Protein AF-A0A7C8ZR35-F1 (afdb_monomer)

InterPro domains:
  IPR011990 Tetratricopeptide-like helical domain superfamily [G3DSA:1.25.40.10] (89-179)
  IPR011990 Tetratricopeptide-like helical domain superfamily [SSF48452] (89-174)

Sequence (181 aa):
RSSDLGVGQLELGKSGVPTEELLDGMDEREVGLWNSLVEEANEMNEGYVKDTGLGYVGRLREHKLGFVSPVSVEIQKDEYAEYYSTNLLYQIGLSQDPNNPLLLSNYAQFLWLVSRDYDRAEECFKRAIQLDPGDAEVISQYANFLWLVREDLWGAEERFQQAMAAEPENSFHASRYASFL

Radius of gyration: 22.8 Å; Cα contacts (8 Å, |Δi|>4): 123; chains: 1; bounding box: 58×53×62 Å

Organism: Opuntia streptacantha (NCBI:txid393608)

Mean predicted aligned error: 16.82 Å

Secondary structure (DSSP, 8-state):
-------------TTSPPPHHHHTT--HHHHHHHHHHHHHHHHHHHGGGS----TTTGGGTGGGSSS-----------S-HHHHHHHHHHHHHHHH-TT-HHHHHHHHHHIIIII--HHHHHHHHHHHHHH-TT-HHHHHHHHHHHHHTS--HHHHHHHHHHHHHH-TT-HHHHHHHHHH-

Nearest PDB structures (foldseek):
  3hym-assembly10_L  TM=8.400E-01  e=1.246E-02  Homo sapiens
  3hym-assembly10_H  TM=7.991E-01  e=2.113E-02  Homo sapiens
  3zgq-assembly1_A  TM=5.769E-01  e=9.074E-03  Homo sapiens
  4j0u-assembly1_A  TM=5.939E-01  e=2.477E-02  Homo sapiens
  5ctq-assembly2_C  TM=5.076E-01  e=2.753E-02  Homo sapiens

Solvent-accessible surface area (backbone atoms only — not comparable to full-atom values): 11044 Å² total; per-residue (Å²): 135,83,89,84,85,82,82,79,83,86,84,80,62,101,74,81,58,78,54,76,79,66,61,77,78,59,52,76,64,56,54,49,54,51,55,55,54,54,52,52,55,54,58,58,64,72,66,74,83,77,84,83,95,55,86,83,72,56,74,82,62,74,83,69,76,87,82,71,78,97,70,91,69,79,80,71,91,76,88,56,69,66,58,55,53,51,53,50,50,50,53,52,49,39,71,76,45,75,81,41,36,69,61,30,37,54,43,15,49,45,25,38,77,73,67,63,38,53,69,63,14,50,53,26,34,54,49,16,40,71,71,40,80,62,48,30,66,58,36,38,54,46,15,51,45,29,42,76,74,66,65,33,56,67,63,14,51,54,28,29,54,48,14,27,68,56,39,72,88,44,64,65,43,54,50,53,43,61,71,73,109

Structure (mmCIF, N/CA/C/O backbone):
data_AF-A0A7C8ZR35-F1
#
_entry.id   AF-A0A7C8ZR35-F1
#
loop_
_atom_site.group_PDB
_atom_site.id
_atom_site.type_symbol
_atom_site.label_atom_id
_atom_site.label_alt_id
_atom_site.label_comp_id
_atom_site.label_asym_id
_atom_site.label_entity_id
_atom_site.label_seq_id
_atom_site.pdbx_PDB_ins_code
_atom_site.Cartn_x
_atom_site.Cartn_y
_atom_site.Cartn_z
_atom_site.occupancy
_atom_site.B_iso_or_equiv
_atom_site.auth_seq_id
_atom_site.auth_comp_id
_atom_site.auth_asym_id
_atom_site.auth_atom_id
_atom_site.pdbx_PDB_model_num
ATOM 1 N N . ARG A 1 1 ? 46.554 -27.514 -32.350 1.00 35.12 1 ARG A N 1
ATOM 2 C CA . ARG A 1 1 ? 46.935 -26.611 -31.242 1.00 35.12 1 ARG A CA 1
ATOM 3 C C . ARG A 1 1 ? 46.358 -25.249 -31.600 1.00 35.12 1 ARG A C 1
ATOM 5 O O . ARG A 1 1 ? 46.817 -24.718 -32.595 1.00 35.12 1 ARG A O 1
ATOM 12 N N . SER A 1 2 ? 45.317 -24.849 -30.860 1.00 36.75 2 SER A N 1
ATOM 13 C CA . SER A 1 2 ? 44.602 -23.554 -30.774 1.00 36.75 2 SER A CA 1
ATOM 14 C C . SER A 1 2 ? 44.152 -22.876 -32.079 1.00 36.75 2 SER A C 1
ATOM 16 O O . SER A 1 2 ? 44.982 -22.592 -32.926 1.00 36.75 2 SER A O 1
ATOM 18 N N . SER A 1 3 ? 42.860 -22.718 -32.400 1.00 40.47 3 SER A N 1
ATOM 19 C CA . SER A 1 3 ? 41.748 -22.022 -31.710 1.00 40.47 3 SER A CA 1
ATOM 20 C C . SER A 1 3 ? 41.998 -20.523 -31.530 1.00 40.47 3 SER A C 1
ATOM 22 O O . SER A 1 3 ? 42.712 -20.159 -30.606 1.00 40.47 3 SER A O 1
ATOM 24 N N . ASP A 1 4 ? 41.356 -19.700 -32.362 1.00 36.06 4 ASP A N 1
ATOM 25 C CA . ASP A 1 4 ? 40.900 -18.360 -31.980 1.00 36.06 4 ASP A CA 1
ATOM 26 C C . ASP A 1 4 ? 39.611 -18.029 -32.747 1.00 36.06 4 ASP A C 1
ATOM 28 O O . ASP A 1 4 ? 39.582 -17.940 -33.975 1.00 36.06 4 ASP A O 1
ATOM 32 N N . LEU A 1 5 ? 38.523 -17.941 -31.980 1.00 37.31 5 LEU A N 1
ATOM 33 C CA . LEU A 1 5 ? 37.195 -17.490 -32.376 1.00 37.31 5 LEU A CA 1
ATOM 34 C C . LEU A 1 5 ? 37.179 -15.964 -32.237 1.00 37.31 5 LEU A C 1
ATOM 36 O O . LEU A 1 5 ? 37.185 -15.444 -31.124 1.00 37.31 5 LEU A O 1
ATOM 40 N N . GLY A 1 6 ? 37.176 -15.253 -33.363 1.00 33.34 6 GLY A N 1
ATOM 41 C CA . GLY A 1 6 ? 36.948 -13.811 -33.390 1.00 33.34 6 GLY A CA 1
ATOM 42 C C . GLY A 1 6 ? 35.474 -13.516 -33.134 1.00 33.34 6 GLY A C 1
ATOM 43 O O . GLY A 1 6 ? 34.634 -13.762 -33.995 1.00 33.34 6 GLY A O 1
ATOM 44 N N . VAL A 1 7 ? 35.163 -13.020 -31.939 1.00 37.84 7 VAL A N 1
ATOM 45 C CA . VAL A 1 7 ? 33.838 -12.516 -31.567 1.00 37.84 7 VAL A CA 1
ATOM 46 C C . VAL A 1 7 ? 33.598 -11.215 -32.338 1.00 37.84 7 VAL A C 1
ATOM 48 O O . VAL A 1 7 ? 34.233 -10.200 -32.058 1.00 37.84 7 VAL A O 1
ATOM 51 N N . GLY A 1 8 ? 32.729 -11.264 -33.350 1.00 35.75 8 GLY A N 1
ATOM 52 C CA . GLY A 1 8 ? 32.279 -10.089 -34.096 1.00 35.75 8 GLY A CA 1
ATOM 53 C C . GLY A 1 8 ? 31.373 -9.216 -33.230 1.00 35.75 8 GLY A C 1
ATOM 54 O O . GLY A 1 8 ? 30.410 -9.707 -32.644 1.00 35.75 8 GLY A O 1
ATOM 55 N N . GLN A 1 9 ? 31.724 -7.938 -33.118 1.00 37.19 9 GLN A N 1
ATOM 56 C CA . GLN A 1 9 ? 30.981 -6.915 -32.385 1.00 37.19 9 GLN A CA 1
ATOM 57 C C . GLN A 1 9 ? 29.623 -6.645 -33.056 1.00 37.19 9 GLN A C 1
ATOM 59 O O . GLN A 1 9 ? 29.546 -6.466 -34.269 1.00 37.19 9 GLN A O 1
ATOM 64 N N . LEU A 1 10 ? 28.563 -6.634 -32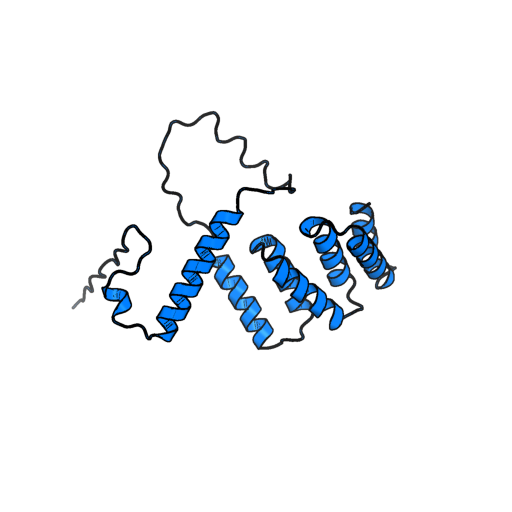.245 1.00 37.97 10 LEU A N 1
ATOM 65 C CA . LEU A 1 10 ? 27.196 -6.268 -32.619 1.00 37.97 10 LEU A CA 1
ATOM 66 C C . LEU A 1 10 ? 27.091 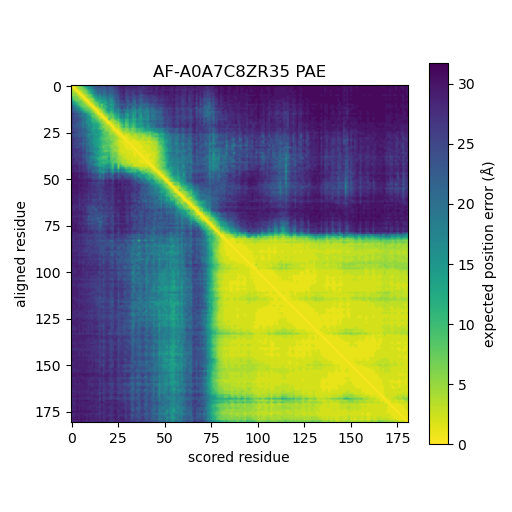-4.735 -32.668 1.00 37.97 10 LEU A C 1
ATOM 68 O O . LEU A 1 10 ? 27.119 -4.083 -31.627 1.00 37.97 10 LEU A O 1
ATOM 72 N N . GLU A 1 11 ? 26.983 -4.166 -33.865 1.00 33.72 11 GLU A N 1
ATOM 73 C CA . GLU A 1 11 ? 26.770 -2.730 -34.081 1.00 33.72 11 GLU A CA 1
ATOM 74 C C . GLU A 1 11 ? 25.260 -2.441 -34.181 1.00 33.72 11 GLU A C 1
ATOM 76 O O . GLU A 1 11 ? 24.593 -2.888 -35.113 1.00 33.72 11 GLU A O 1
ATOM 81 N N . LEU A 1 12 ? 24.706 -1.701 -33.214 1.00 36.62 12 LEU A N 1
ATOM 82 C CA . LEU A 1 12 ? 23.310 -1.240 -33.207 1.00 36.62 12 LEU A CA 1
ATOM 83 C C . LEU A 1 12 ? 23.209 0.179 -33.800 1.00 36.62 12 LEU A C 1
ATOM 85 O O . LEU A 1 12 ? 23.979 1.072 -33.448 1.00 36.62 12 LEU A O 1
ATOM 89 N N . GLY A 1 13 ? 22.240 0.400 -34.695 1.00 35.12 13 GLY A N 1
ATOM 90 C CA . GLY A 1 13 ? 22.024 1.669 -35.401 1.00 35.12 13 GLY A CA 1
ATOM 91 C C . GLY A 1 13 ? 21.443 2.807 -34.542 1.00 35.12 13 GLY A C 1
ATOM 92 O O . GLY A 1 13 ? 20.717 2.595 -33.573 1.00 35.12 13 GLY A O 1
ATOM 93 N N . LYS A 1 14 ? 21.738 4.050 -34.953 1.00 38.59 14 LYS A N 1
ATOM 94 C CA . LYS A 1 14 ? 21.557 5.327 -34.220 1.00 38.59 14 LYS A CA 1
ATOM 95 C C . LYS A 1 14 ? 20.112 5.793 -33.944 1.00 38.59 14 LYS A C 1
ATOM 97 O O . LYS A 1 14 ? 19.913 6.954 -33.601 1.00 38.59 14 LYS A O 1
ATOM 102 N N . SER A 1 15 ? 19.104 4.944 -34.092 1.00 35.38 15 SER A N 1
ATOM 103 C CA . SER A 1 15 ? 17.690 5.339 -33.962 1.00 35.38 15 SER A CA 1
ATOM 104 C C . SER A 1 15 ? 16.834 4.371 -33.148 1.00 35.38 15 SER A C 1
ATOM 106 O O . SER A 1 15 ? 15.637 4.600 -33.025 1.00 35.38 15 SER A O 1
ATOM 108 N N . GLY A 1 16 ? 17.408 3.298 -32.587 1.00 43.56 16 GLY A N 1
ATOM 109 C CA . GLY A 1 16 ? 16.633 2.294 -31.843 1.00 43.56 16 GLY A CA 1
ATOM 110 C C . GLY A 1 16 ? 15.647 1.494 -32.704 1.00 43.56 16 GLY A C 1
ATOM 111 O O . GLY A 1 16 ? 14.896 0.687 -32.171 1.00 43.56 16 GLY A O 1
ATOM 112 N N . VAL A 1 17 ? 15.668 1.687 -34.025 1.00 42.41 17 VAL A N 1
ATOM 113 C CA . VAL A 1 17 ? 14.957 0.844 -34.987 1.00 42.41 17 VAL A CA 1
ATOM 114 C C . VAL A 1 17 ? 15.793 -0.425 -35.198 1.00 42.41 17 VAL A C 1
ATOM 116 O O . VAL A 1 17 ? 16.999 -0.294 -35.443 1.00 42.41 17 VAL A O 1
ATOM 119 N N . PRO A 1 18 ? 15.207 -1.636 -35.101 1.00 43.22 18 PRO A N 1
ATOM 120 C CA . PRO A 1 18 ? 15.904 -2.862 -35.465 1.00 43.22 18 PRO A CA 1
ATOM 121 C C . PRO A 1 18 ? 16.408 -2.731 -36.903 1.00 43.22 18 PRO A C 1
ATOM 123 O O . PRO A 1 18 ? 15.666 -2.306 -37.789 1.00 43.22 18 PRO A O 1
ATOM 126 N N . THR A 1 19 ? 17.675 -3.055 -37.148 1.00 49.12 19 THR A N 1
ATOM 127 C CA . THR A 1 19 ? 18.158 -3.201 -38.523 1.00 49.12 19 THR A CA 1
ATOM 128 C C . THR A 1 19 ? 17.330 -4.282 -39.222 1.00 49.12 19 THR A C 1
ATOM 130 O O . THR A 1 19 ? 16.857 -5.210 -38.566 1.00 49.12 19 THR A O 1
ATOM 133 N N . GLU A 1 20 ? 17.145 -4.172 -40.543 1.00 49.56 20 GLU A N 1
ATOM 134 C CA . GLU A 1 20 ? 16.397 -5.145 -41.369 1.00 49.56 20 GLU A CA 1
ATOM 135 C C . GLU A 1 20 ? 16.780 -6.613 -41.073 1.00 49.56 20 GLU A C 1
ATOM 137 O O . GLU A 1 20 ? 15.939 -7.497 -41.172 1.00 49.56 20 GLU A O 1
ATOM 142 N N . GLU A 1 21 ? 18.011 -6.863 -40.614 1.00 45.81 21 GLU A N 1
ATOM 143 C CA . GLU A 1 21 ? 18.519 -8.173 -40.176 1.00 45.81 21 GLU A CA 1
ATOM 144 C C . GLU A 1 21 ? 17.850 -8.771 -38.924 1.00 45.81 21 GLU A C 1
ATOM 146 O O . GLU A 1 21 ? 17.809 -9.991 -38.796 1.00 45.81 21 GLU A O 1
ATOM 151 N N . LEU A 1 22 ? 17.334 -7.964 -37.989 1.00 49.41 22 LEU A N 1
ATOM 152 C CA . LEU A 1 22 ? 16.662 -8.461 -36.775 1.00 49.41 22 LEU A CA 1
ATOM 153 C C . LEU A 1 22 ? 15.182 -8.790 -37.014 1.00 49.41 22 LEU A C 1
ATOM 155 O O . LEU A 1 22 ? 14.608 -9.577 -36.268 1.00 49.41 22 LEU A O 1
ATOM 159 N N . LEU A 1 23 ? 14.580 -8.219 -38.060 1.00 51.53 23 LEU A N 1
ATOM 160 C CA . LEU A 1 23 ? 13.179 -8.443 -38.427 1.00 51.53 23 LEU A CA 1
ATOM 161 C C . LEU A 1 23 ? 12.972 -9.746 -39.218 1.00 51.53 23 LEU A C 1
ATOM 163 O O . LEU A 1 23 ? 11.861 -10.266 -39.238 1.00 51.53 23 LEU A O 1
ATOM 167 N N . ASP A 1 24 ? 14.027 -10.301 -39.821 1.00 52.91 24 ASP A N 1
ATOM 168 C CA . ASP A 1 24 ? 13.956 -11.470 -40.716 1.00 52.91 24 ASP A CA 1
ATOM 169 C C . ASP A 1 24 ? 13.705 -12.810 -39.981 1.00 52.91 24 ASP A C 1
ATOM 171 O O . ASP A 1 24 ? 13.486 -13.846 -40.606 1.00 52.91 24 ASP A O 1
ATOM 175 N N . GLY A 1 25 ? 13.720 -12.807 -38.641 1.00 56.34 25 GLY A N 1
ATOM 176 C CA . GLY A 1 25 ? 13.571 -14.010 -37.809 1.00 56.34 25 GLY A CA 1
ATOM 177 C C . GLY A 1 25 ? 12.404 -14.008 -36.818 1.00 56.34 25 GLY A C 1
ATOM 178 O O . GLY A 1 25 ? 12.253 -14.991 -36.094 1.00 56.34 25 GLY A O 1
ATOM 179 N N . MET A 1 26 ? 11.612 -12.936 -36.752 1.00 58.84 26 MET A N 1
ATOM 180 C CA . MET A 1 26 ? 10.592 -12.744 -35.713 1.00 58.84 26 MET A CA 1
ATOM 181 C C . MET A 1 26 ? 9.194 -13.050 -36.239 1.00 58.84 26 MET A C 1
ATOM 183 O O . MET A 1 26 ? 8.849 -12.685 -37.364 1.00 58.84 26 MET A O 1
ATOM 187 N N . ASP A 1 27 ? 8.375 -13.715 -35.425 1.00 70.00 27 ASP A N 1
ATOM 188 C CA . ASP A 1 27 ? 6.991 -13.988 -35.808 1.00 70.00 27 ASP A CA 1
ATOM 189 C C . ASP A 1 27 ? 6.098 -12.734 -35.670 1.00 70.00 27 ASP A C 1
ATOM 191 O O . ASP A 1 27 ? 6.419 -11.773 -34.967 1.00 70.00 27 ASP A O 1
ATOM 195 N N . GLU A 1 28 ? 4.953 -12.714 -36.360 1.00 62.62 28 GLU A N 1
ATOM 196 C CA . GLU A 1 28 ? 4.045 -11.553 -36.366 1.00 62.62 28 GLU A CA 1
ATOM 197 C C . GLU A 1 28 ? 3.536 -11.174 -34.961 1.00 62.62 28 GLU A C 1
ATOM 199 O O . GLU A 1 28 ? 3.179 -10.018 -34.721 1.00 62.62 28 GLU A O 1
ATOM 204 N N . ARG A 1 29 ? 3.509 -12.126 -34.016 1.00 58.06 29 ARG A N 1
ATOM 205 C CA . ARG A 1 29 ? 3.096 -11.866 -32.631 1.00 58.06 29 ARG A CA 1
ATOM 206 C C . ARG A 1 29 ? 4.203 -11.196 -31.839 1.00 58.06 29 ARG A C 1
ATOM 208 O O . ARG A 1 29 ? 3.919 -10.258 -31.099 1.00 58.06 29 ARG A O 1
ATOM 215 N N . GLU A 1 30 ? 5.438 -11.638 -32.014 1.00 50.72 30 GLU A N 1
ATOM 216 C CA . GLU A 1 30 ? 6.616 -11.011 -31.434 1.00 50.72 30 GLU A CA 1
ATOM 217 C C . GLU A 1 30 ? 6.735 -9.573 -31.930 1.00 50.72 30 GLU A C 1
ATOM 219 O O . GLU A 1 30 ? 6.811 -8.660 -31.113 1.00 50.72 30 GLU A O 1
ATOM 224 N N . VAL A 1 31 ? 6.630 -9.338 -33.240 1.00 59.12 31 VAL A N 1
ATOM 225 C CA . VAL A 1 31 ? 6.652 -7.979 -33.812 1.00 59.12 31 VAL A CA 1
ATOM 226 C C . VAL A 1 31 ? 5.525 -7.104 -33.246 1.00 59.12 31 VAL A C 1
ATOM 228 O O . VAL A 1 31 ? 5.746 -5.931 -32.942 1.00 59.12 31 VAL A O 1
ATOM 231 N N . GLY A 1 32 ? 4.331 -7.668 -33.037 1.00 60.25 32 GLY A N 1
ATOM 232 C CA . GLY A 1 32 ? 3.218 -6.969 -32.388 1.00 60.25 32 GLY A CA 1
ATOM 233 C C . GLY A 1 32 ? 3.516 -6.559 -30.941 1.00 60.25 32 GLY A C 1
ATOM 234 O O . GLY A 1 32 ? 3.248 -5.421 -30.557 1.00 60.25 32 GLY A O 1
ATOM 235 N N . LEU A 1 33 ? 4.121 -7.454 -30.156 1.00 57.28 33 LEU A N 1
ATOM 236 C CA . LEU A 1 33 ?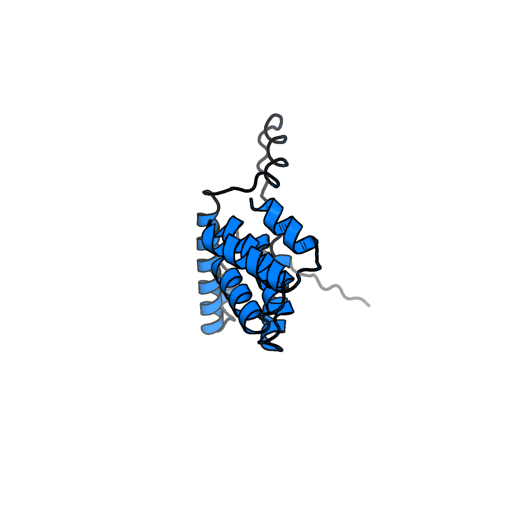 4.542 -7.170 -28.779 1.00 57.28 33 LEU A CA 1
ATOM 237 C C . LEU A 1 33 ? 5.621 -6.083 -28.734 1.00 57.28 33 LEU A C 1
ATOM 239 O O . LEU A 1 33 ? 5.563 -5.196 -27.886 1.00 57.28 33 LEU A O 1
ATOM 243 N N . TRP A 1 34 ? 6.567 -6.110 -29.674 1.00 58.78 34 TRP A N 1
ATOM 244 C CA . TRP A 1 34 ? 7.611 -5.092 -29.780 1.00 58.78 34 TRP A CA 1
ATOM 245 C C . TRP A 1 34 ? 7.063 -3.712 -30.120 1.00 58.78 34 TRP A C 1
ATOM 247 O O . TRP A 1 34 ? 7.439 -2.741 -29.469 1.00 58.78 34 TRP A O 1
ATOM 257 N N . ASN A 1 35 ? 6.153 -3.614 -31.090 1.00 62.09 35 ASN A N 1
ATOM 258 C CA . ASN A 1 35 ? 5.541 -2.333 -31.443 1.00 62.09 35 ASN A CA 1
ATOM 259 C C . ASN A 1 35 ? 4.738 -1.751 -30.270 1.00 62.09 35 ASN A C 1
ATOM 261 O O . ASN A 1 35 ? 4.867 -0.565 -29.982 1.00 62.09 35 ASN A O 1
ATOM 265 N N . SER A 1 36 ? 4.006 -2.597 -29.538 1.00 57.91 36 SER A N 1
ATOM 266 C CA . SER A 1 36 ? 3.286 -2.189 -28.324 1.00 57.91 36 SER A CA 1
ATOM 267 C C . SER A 1 36 ? 4.231 -1.661 -27.235 1.00 57.91 36 SER A C 1
ATOM 269 O O . SER A 1 36 ? 3.953 -0.631 -26.631 1.00 57.91 36 SER A O 1
ATOM 271 N N . LEU A 1 37 ? 5.363 -2.335 -27.006 1.00 52.53 37 LEU A N 1
ATOM 272 C CA . LEU A 1 37 ? 6.377 -1.926 -26.024 1.00 52.53 37 LEU A CA 1
ATOM 273 C C . LEU A 1 37 ? 7.058 -0.597 -26.388 1.00 52.53 37 LEU A C 1
ATOM 275 O O . LEU A 1 37 ? 7.405 0.189 -25.508 1.00 52.53 37 LEU A O 1
ATOM 279 N N . VAL A 1 38 ? 7.276 -0.347 -27.682 1.00 57.72 38 VAL A N 1
ATOM 280 C CA . VAL A 1 38 ? 7.894 0.894 -28.174 1.00 57.72 38 VAL A CA 1
ATOM 281 C C . VAL A 1 38 ? 6.937 2.080 -28.054 1.00 57.72 38 VAL A C 1
ATOM 283 O O . VAL A 1 38 ? 7.375 3.173 -27.694 1.00 57.72 38 VAL A O 1
ATOM 286 N N . GLU A 1 39 ? 5.648 1.884 -28.330 1.00 59.09 39 GLU A N 1
ATOM 287 C CA . GLU A 1 39 ? 4.633 2.925 -28.134 1.00 59.09 39 GLU A CA 1
ATOM 288 C C . GLU A 1 39 ? 4.506 3.311 -26.654 1.00 59.09 39 GLU A C 1
ATOM 290 O O . GLU A 1 39 ? 4.618 4.492 -26.326 1.00 59.09 39 GLU A O 1
ATOM 295 N N . GLU A 1 40 ? 4.414 2.328 -25.756 1.00 47.59 40 GLU A N 1
ATOM 296 C CA . GLU A 1 40 ? 4.314 2.554 -24.306 1.00 47.59 40 GLU A CA 1
ATOM 297 C C . GLU A 1 40 ? 5.537 3.311 -23.746 1.00 47.59 40 GLU A C 1
ATOM 299 O O . GLU A 1 40 ? 5.415 4.232 -22.934 1.00 47.59 40 GLU A O 1
ATOM 304 N N . ALA A 1 41 ? 6.742 2.986 -24.228 1.00 48.16 41 ALA A N 1
ATOM 305 C CA . ALA A 1 41 ? 7.970 3.678 -23.834 1.00 48.16 41 ALA A CA 1
ATOM 306 C C . ALA A 1 41 ? 8.010 5.154 -24.278 1.00 48.16 41 ALA A C 1
ATOM 308 O O . ALA A 1 41 ? 8.597 5.991 -23.585 1.00 48.16 41 ALA A O 1
ATOM 309 N N . ASN A 1 42 ? 7.393 5.484 -25.416 1.00 46.97 42 ASN A N 1
ATOM 310 C CA . ASN A 1 42 ? 7.310 6.860 -25.904 1.00 46.97 42 ASN A CA 1
ATOM 311 C C . ASN A 1 42 ? 6.284 7.683 -25.115 1.00 46.97 42 ASN A C 1
ATOM 313 O O . ASN A 1 42 ? 6.564 8.838 -24.790 1.00 46.97 42 ASN A O 1
ATOM 317 N N . GLU A 1 43 ? 5.154 7.083 -24.739 1.00 54.12 43 GLU A N 1
ATOM 318 C CA . GLU A 1 43 ? 4.142 7.727 -23.892 1.00 54.12 43 GLU A CA 1
ATOM 319 C C . GLU A 1 43 ? 4.691 8.062 -22.499 1.00 54.12 43 GLU A C 1
ATOM 321 O O . GLU A 1 43 ? 4.486 9.169 -21.991 1.00 54.12 43 GLU A O 1
ATOM 326 N N . MET A 1 44 ? 5.481 7.158 -21.906 1.00 48.22 44 MET A N 1
ATOM 327 C CA . MET A 1 44 ? 6.126 7.411 -20.614 1.00 48.22 44 MET A CA 1
ATOM 328 C C . MET A 1 44 ? 7.070 8.621 -20.649 1.00 48.22 44 MET A C 1
ATOM 330 O O . MET A 1 44 ? 7.152 9.355 -19.667 1.00 48.22 44 MET A O 1
ATOM 334 N N . ASN A 1 45 ? 7.757 8.882 -21.765 1.00 43.34 45 ASN A N 1
ATOM 335 C CA . ASN A 1 45 ? 8.742 9.963 -21.869 1.00 43.34 45 ASN A CA 1
ATOM 336 C C . ASN A 1 45 ? 8.104 11.369 -21.932 1.00 43.34 45 ASN A C 1
ATOM 338 O O . ASN A 1 45 ? 8.702 12.343 -21.470 1.00 43.34 45 ASN A O 1
ATOM 342 N N . GLU A 1 46 ? 6.878 11.497 -22.448 1.00 36.03 46 GLU A N 1
ATOM 343 C CA . GLU A 1 46 ? 6.170 12.787 -22.518 1.00 36.03 46 GLU A CA 1
ATOM 344 C C . GLU A 1 46 ? 5.549 13.219 -21.173 1.00 36.03 46 GLU A C 1
ATOM 346 O O . GLU A 1 46 ? 5.366 14.416 -20.931 1.00 36.03 46 GLU A O 1
ATOM 351 N N . GLY A 1 47 ? 5.303 12.283 -20.248 1.00 41.09 47 GLY A N 1
ATOM 352 C CA . GLY A 1 47 ? 4.713 12.562 -18.929 1.00 41.09 47 GLY A CA 1
ATOM 353 C C . GLY A 1 47 ? 5.665 13.176 -17.886 1.00 41.09 47 GLY A C 1
ATOM 354 O O . GLY A 1 47 ? 5.215 13.69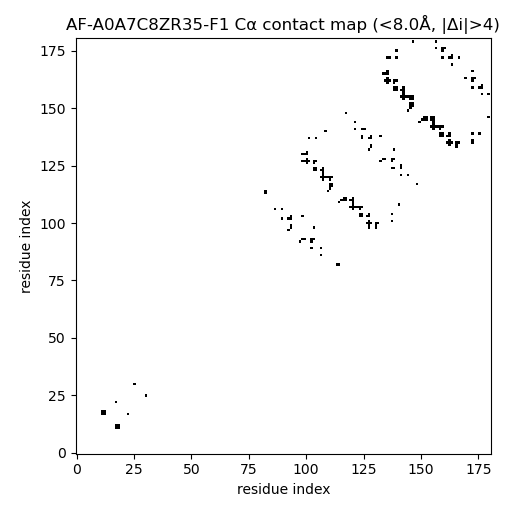2 -16.862 1.00 41.09 47 GLY A O 1
ATOM 355 N N . TYR A 1 48 ? 6.982 13.170 -18.125 1.00 41.78 48 TYR A N 1
ATOM 356 C CA . TYR A 1 48 ? 8.003 13.407 -17.088 1.00 41.78 48 TYR A CA 1
ATOM 357 C C . TYR A 1 48 ? 8.254 14.867 -16.667 1.00 41.78 48 TYR A C 1
ATOM 359 O O . TYR A 1 48 ? 9.082 15.107 -15.786 1.00 41.78 48 TYR A O 1
ATOM 367 N N . VAL A 1 49 ? 7.585 15.863 -17.258 1.00 41.06 49 VAL A N 1
ATOM 368 C CA . VAL A 1 49 ? 7.979 17.278 -17.066 1.00 41.06 49 VAL A CA 1
ATOM 369 C C . VAL A 1 49 ? 7.101 18.061 -16.080 1.00 41.06 49 VAL A C 1
ATOM 371 O O . VAL A 1 49 ? 7.488 19.168 -15.712 1.00 41.06 49 VAL A O 1
ATOM 374 N N . LYS A 1 50 ? 5.952 17.552 -15.607 1.00 37.38 50 LYS A N 1
ATOM 375 C CA . LYS A 1 50 ? 4.952 18.461 -15.008 1.00 37.38 50 LYS A CA 1
ATOM 376 C C . LYS A 1 50 ? 4.658 18.440 -13.515 1.00 37.38 50 LYS A C 1
ATOM 378 O O . LYS A 1 50 ? 4.096 19.440 -13.089 1.00 37.38 50 LYS A O 1
ATOM 383 N N . ASP A 1 51 ? 5.062 17.466 -12.706 1.00 37.69 51 ASP A N 1
ATOM 384 C CA . ASP A 1 51 ? 4.723 17.580 -11.280 1.00 37.69 51 ASP A CA 1
ATOM 385 C C . ASP A 1 51 ? 5.698 16.863 -10.351 1.00 37.69 51 ASP A C 1
ATOM 387 O O . ASP A 1 51 ? 5.803 15.639 -10.327 1.00 37.69 51 ASP A O 1
ATOM 391 N N . THR A 1 52 ? 6.448 17.641 -9.572 1.00 39.53 52 THR A N 1
ATOM 392 C CA . THR A 1 52 ? 7.310 17.128 -8.505 1.00 39.53 52 THR A CA 1
ATOM 393 C C . THR A 1 52 ? 6.939 17.796 -7.190 1.00 39.53 52 THR A C 1
ATOM 395 O O . THR A 1 52 ? 7.539 18.798 -6.806 1.00 39.53 52 THR A O 1
ATOM 398 N N . GLY A 1 53 ? 5.991 17.191 -6.476 1.00 40.75 53 GLY A N 1
ATOM 399 C CA . GLY A 1 53 ? 5.664 17.469 -5.075 1.00 40.75 53 GLY A CA 1
ATOM 400 C C . GLY A 1 53 ? 6.507 16.673 -4.067 1.00 40.75 53 GLY A C 1
ATOM 401 O O . GLY A 1 53 ? 5.997 16.270 -3.032 1.00 40.75 53 GLY A O 1
ATOM 402 N N . LEU A 1 54 ? 7.791 16.397 -4.339 1.00 45.00 54 LEU A N 1
ATOM 403 C CA . LEU A 1 54 ? 8.665 15.641 -3.420 1.00 45.00 54 LEU A CA 1
ATOM 404 C C . LEU A 1 54 ? 10.028 16.329 -3.236 1.00 45.00 54 LEU A C 1
ATOM 406 O O . LEU A 1 54 ? 11.036 15.989 -3.857 1.00 45.00 54 LEU A O 1
ATOM 410 N N . GLY A 1 55 ? 10.064 17.292 -2.310 1.00 45.84 55 GLY A N 1
ATOM 411 C CA . GLY A 1 55 ? 11.236 18.100 -1.932 1.00 45.84 55 GLY A CA 1
ATOM 412 C C . GLY A 1 55 ? 12.397 17.361 -1.241 1.00 45.84 55 GLY A C 1
ATOM 413 O O . GLY A 1 55 ? 13.340 18.008 -0.780 1.00 45.84 55 GLY A O 1
ATOM 414 N N . TYR A 1 56 ? 12.381 16.026 -1.176 1.00 40.16 56 TYR A N 1
ATOM 415 C CA . TYR A 1 56 ? 13.477 15.239 -0.594 1.00 40.16 56 TYR A CA 1
ATOM 416 C C . TYR A 1 56 ? 14.441 14.640 -1.628 1.00 40.16 56 TYR A C 1
ATOM 418 O O . TYR A 1 56 ? 15.589 14.376 -1.281 1.00 40.16 56 TYR A O 1
ATOM 426 N N . VAL A 1 57 ? 14.055 14.539 -2.907 1.00 42.03 57 VAL A N 1
ATOM 427 C CA . VAL A 1 57 ? 14.935 14.010 -3.975 1.00 42.03 57 VAL A CA 1
ATOM 428 C C . VAL A 1 57 ? 15.527 15.127 -4.859 1.00 42.03 57 VAL A C 1
ATOM 430 O O . VAL A 1 57 ? 16.563 14.944 -5.494 1.00 42.03 57 VAL A O 1
ATOM 433 N N . GLY A 1 58 ? 14.953 16.338 -4.843 1.00 34.62 58 GLY A N 1
ATOM 434 C CA . GLY A 1 58 ? 15.403 17.463 -5.685 1.00 34.62 58 GLY A CA 1
ATOM 435 C C . GLY A 1 58 ? 16.732 18.120 -5.278 1.00 34.62 58 GLY A C 1
ATOM 436 O O . GLY A 1 58 ? 17.413 18.720 -6.109 1.00 34.62 58 GLY A O 1
ATOM 437 N N . ARG A 1 59 ? 17.162 17.979 -4.018 1.00 37.69 59 ARG A N 1
ATOM 438 C CA . ARG A 1 59 ? 18.291 18.764 -3.481 1.00 37.69 59 ARG A CA 1
ATOM 439 C C . ARG A 1 59 ? 19.674 18.336 -3.980 1.00 37.69 59 ARG A C 1
ATOM 441 O O . ARG A 1 59 ? 20.632 19.089 -3.831 1.00 37.69 59 ARG A O 1
ATOM 448 N N . LEU A 1 60 ? 19.794 17.157 -4.590 1.00 39.28 60 LEU A N 1
ATOM 449 C CA . LEU A 1 60 ? 21.060 16.688 -5.164 1.00 39.28 60 LEU A CA 1
ATOM 450 C C . LEU A 1 60 ? 21.347 17.275 -6.556 1.00 39.28 60 LEU A C 1
ATOM 452 O O . LEU A 1 60 ? 22.479 17.172 -7.030 1.00 39.28 60 LEU A O 1
ATOM 456 N N . ARG A 1 61 ? 20.365 17.913 -7.215 1.00 41.84 61 ARG A N 1
ATOM 457 C CA . ARG A 1 61 ? 20.517 18.370 -8.608 1.00 41.84 61 ARG A CA 1
ATOM 458 C C . ARG A 1 61 ? 20.943 19.835 -8.756 1.00 41.84 61 ARG A C 1
ATOM 460 O O . ARG A 1 61 ? 21.571 20.178 -9.753 1.00 41.84 61 ARG A O 1
ATOM 467 N N . GLU A 1 62 ? 20.667 20.692 -7.776 1.00 38.84 62 GLU A N 1
ATOM 468 C CA . GLU A 1 62 ? 20.823 22.149 -7.941 1.00 38.84 62 GLU A CA 1
ATOM 469 C C . GLU A 1 62 ? 22.274 22.653 -7.865 1.00 38.84 62 GLU A C 1
ATOM 471 O O . GLU A 1 62 ? 22.601 23.682 -8.449 1.00 38.84 62 GLU A O 1
ATOM 476 N N . HIS A 1 63 ? 23.195 21.915 -7.240 1.00 36.06 63 HIS A N 1
ATOM 477 C CA . HIS A 1 63 ? 24.573 22.396 -7.059 1.00 36.06 63 HIS A CA 1
ATOM 478 C C . HIS A 1 63 ? 25.538 22.117 -8.228 1.00 36.06 63 HIS A C 1
ATOM 480 O O . HIS A 1 63 ? 26.712 22.475 -8.134 1.00 36.06 63 HIS A O 1
ATOM 486 N N . LYS A 1 64 ? 25.090 21.506 -9.338 1.00 41.97 64 LYS A N 1
ATOM 487 C CA . LYS A 1 64 ? 26.003 21.041 -10.406 1.00 41.97 64 LYS A CA 1
ATOM 488 C C . LYS A 1 64 ? 26.078 21.918 -11.664 1.00 41.97 64 LYS A C 1
ATOM 490 O O . LYS A 1 64 ? 26.967 21.700 -12.480 1.00 41.97 64 LYS A O 1
ATOM 495 N N . LEU A 1 65 ? 25.202 22.912 -11.836 1.00 42.50 65 LEU A N 1
ATOM 496 C CA . LEU A 1 65 ? 25.078 23.648 -13.111 1.00 42.50 65 LEU A CA 1
ATOM 497 C C . LEU A 1 65 ? 25.718 25.048 -13.136 1.00 42.50 65 LEU A C 1
ATOM 499 O O . LEU A 1 65 ? 25.676 25.716 -14.162 1.00 42.50 65 LEU A O 1
ATOM 503 N N . GLY A 1 66 ? 26.365 25.485 -12.053 1.00 41.75 66 GLY A N 1
ATOM 504 C CA . GLY A 1 66 ? 26.992 26.813 -11.986 1.00 41.75 66 GLY A CA 1
ATOM 505 C C . GLY A 1 66 ? 28.439 26.912 -12.484 1.00 41.75 66 GLY A C 1
ATOM 506 O O . GLY A 1 66 ? 28.976 28.015 -12.492 1.00 41.75 66 GLY A O 1
ATOM 507 N N . PHE A 1 67 ? 29.101 25.805 -12.850 1.00 39.84 67 PHE A N 1
ATOM 508 C CA . PHE A 1 67 ? 30.568 25.819 -13.008 1.00 39.84 67 PHE A CA 1
ATOM 509 C C . PHE A 1 67 ? 31.163 25.078 -14.208 1.00 39.84 67 PHE A C 1
ATOM 511 O O . PHE A 1 67 ? 32.386 25.095 -14.344 1.00 39.84 67 PHE A O 1
ATOM 518 N N . VAL A 1 68 ? 30.380 24.441 -15.088 1.00 41.88 68 VAL A N 1
ATOM 519 C CA . VAL A 1 68 ? 30.979 23.550 -16.100 1.00 41.88 68 VAL A CA 1
ATOM 520 C C . VAL A 1 68 ? 30.624 23.935 -17.538 1.00 41.88 68 VAL A C 1
ATOM 522 O O . VAL A 1 68 ? 29.460 24.042 -17.910 1.00 41.88 68 VAL A O 1
ATOM 525 N N . SER A 1 69 ? 31.695 24.146 -18.312 1.00 33.78 69 SER A N 1
ATOM 526 C CA . SER A 1 69 ? 31.787 24.333 -19.769 1.00 33.78 69 SER A CA 1
ATOM 527 C C . SER A 1 69 ? 30.959 23.297 -20.551 1.00 33.78 69 SER A C 1
ATOM 529 O O . SER A 1 69 ? 30.861 22.160 -20.080 1.00 33.78 69 SER A O 1
ATOM 531 N N . PRO A 1 70 ? 30.390 23.625 -21.733 1.00 38.22 70 PRO A N 1
ATOM 532 C CA . PRO A 1 70 ? 29.508 22.711 -22.446 1.00 38.22 70 PRO A CA 1
ATOM 533 C C . PRO A 1 70 ? 30.311 21.539 -23.017 1.00 38.22 70 PRO A C 1
ATOM 535 O O . PRO A 1 70 ? 30.911 21.621 -24.086 1.00 38.22 70 PRO A O 1
ATOM 538 N N . VAL A 1 71 ? 30.306 20.432 -22.282 1.00 38.19 71 VAL A N 1
ATOM 539 C CA . VAL A 1 71 ? 30.643 19.105 -22.788 1.00 38.19 71 VAL A CA 1
ATOM 540 C C . VAL A 1 71 ? 29.312 18.420 -23.076 1.00 38.19 71 VAL A C 1
ATOM 542 O O . VAL A 1 71 ? 28.500 18.236 -22.171 1.00 38.19 71 VAL A O 1
ATOM 545 N N . SER A 1 72 ? 29.058 18.080 -24.339 1.00 41.97 72 SER A N 1
ATOM 546 C CA . SER A 1 72 ? 27.936 17.224 -24.720 1.00 41.97 72 SER A CA 1
ATOM 547 C C . SER A 1 72 ? 28.187 15.828 -24.160 1.00 41.97 72 SER A C 1
ATOM 549 O O . SER A 1 72 ? 29.032 15.092 -24.666 1.00 41.97 72 SER A O 1
ATOM 551 N N . VAL A 1 73 ? 27.489 15.498 -23.080 1.00 44.91 73 VAL A N 1
ATOM 552 C CA . VAL A 1 73 ? 27.473 14.157 -22.502 1.00 44.91 73 VAL A CA 1
ATOM 553 C C . VAL A 1 73 ? 26.383 13.377 -23.228 1.00 44.91 73 VAL A C 1
ATOM 555 O O . VAL A 1 73 ? 25.209 13.736 -23.142 1.00 44.91 73 VAL A O 1
ATOM 558 N N . GLU A 1 74 ? 26.764 12.330 -23.959 1.00 39.38 74 GLU A N 1
ATOM 559 C CA . GLU A 1 74 ? 25.834 11.248 -24.279 1.00 39.38 74 GLU A CA 1
ATOM 560 C C . GLU A 1 74 ? 25.345 10.699 -22.941 1.00 39.38 74 GLU A C 1
ATOM 562 O O . GLU A 1 74 ? 26.133 10.179 -22.149 1.00 39.38 74 GLU A O 1
ATOM 567 N N . ILE A 1 75 ? 24.067 10.918 -22.637 1.00 46.31 75 ILE A N 1
ATOM 568 C CA . ILE A 1 75 ? 23.452 10.413 -21.415 1.00 46.31 75 ILE A CA 1
ATOM 569 C C . ILE A 1 75 ? 23.481 8.887 -21.537 1.00 46.31 75 ILE A C 1
ATOM 571 O O . ILE A 1 75 ? 22.711 8.307 -22.302 1.00 46.31 75 ILE A O 1
ATOM 575 N N . GLN A 1 76 ? 24.423 8.250 -20.843 1.00 35.59 76 GLN A N 1
ATOM 576 C CA . GLN A 1 76 ? 24.475 6.800 -20.705 1.00 35.59 76 GLN A CA 1
ATOM 577 C C . GLN A 1 76 ? 23.125 6.319 -20.148 1.00 35.59 76 GLN A C 1
ATOM 579 O O . GLN A 1 76 ? 22.556 6.954 -19.257 1.00 35.59 76 GLN A O 1
ATOM 584 N N . LYS A 1 77 ? 22.583 5.236 -20.726 1.00 45.47 77 LYS A N 1
ATOM 585 C CA . LYS A 1 77 ? 21.369 4.531 -20.268 1.00 45.47 77 LYS A CA 1
ATOM 586 C C . LYS A 1 77 ? 21.648 3.822 -18.936 1.00 45.47 77 LYS A C 1
ATOM 588 O O . LYS A 1 77 ? 21.585 2.598 -18.849 1.00 45.47 77 LYS A O 1
ATOM 593 N N . ASP A 1 78 ? 21.988 4.583 -17.915 1.00 47.62 78 ASP A N 1
ATOM 594 C CA . ASP A 1 78 ? 22.240 4.050 -16.589 1.00 47.62 78 ASP A CA 1
ATOM 595 C C . ASP A 1 78 ? 20.895 3.987 -15.833 1.00 47.62 78 ASP A C 1
ATOM 597 O O . ASP A 1 78 ? 20.170 4.977 -15.780 1.00 47.62 78 ASP A O 1
ATOM 601 N N . GLU A 1 79 ? 20.564 2.798 -15.300 1.00 51.66 79 GLU A N 1
ATOM 602 C CA . GLU A 1 79 ? 19.444 2.479 -14.378 1.00 51.66 79 GLU A CA 1
ATOM 603 C C . GLU A 1 79 ? 18.020 2.224 -14.940 1.00 51.66 79 GLU A C 1
ATOM 605 O O . GLU A 1 79 ? 17.046 2.782 -14.447 1.00 51.66 79 GLU A O 1
ATOM 610 N N . TYR A 1 80 ? 17.836 1.302 -15.900 1.00 56.91 80 TYR A N 1
ATOM 611 C CA . TYR A 1 80 ? 16.481 0.779 -16.222 1.00 56.91 80 TYR A CA 1
ATOM 612 C C . TYR A 1 80 ? 16.337 -0.754 -16.239 1.00 56.91 80 TYR A C 1
ATOM 614 O O . TYR A 1 80 ? 15.237 -1.260 -16.032 1.00 56.91 80 TYR A O 1
ATOM 622 N N . ALA A 1 81 ? 17.411 -1.530 -16.429 1.00 62.28 81 ALA A N 1
ATOM 623 C CA . ALA A 1 81 ? 17.314 -2.996 -16.528 1.00 62.28 81 ALA A CA 1
ATOM 624 C C . ALA A 1 81 ? 16.837 -3.668 -15.224 1.00 62.28 81 ALA A C 1
ATOM 626 O O . ALA A 1 81 ? 16.081 -4.641 -15.249 1.00 62.28 81 ALA A O 1
ATOM 627 N N . GLU A 1 82 ? 17.253 -3.128 -14.080 1.00 66.75 82 GLU A N 1
ATOM 628 C CA . GLU A 1 82 ? 16.918 -3.657 -12.755 1.00 66.75 82 GLU A CA 1
ATOM 629 C C . GLU A 1 82 ? 15.441 -3.433 -12.406 1.00 66.75 82 GLU A C 1
ATOM 631 O O . GLU A 1 82 ? 14.816 -4.315 -11.815 1.00 66.75 82 GLU A O 1
ATOM 636 N N . TYR A 1 83 ? 14.851 -2.316 -12.854 1.00 78.62 83 TYR A N 1
ATOM 637 C CA . TYR A 1 83 ? 13.414 -2.049 -12.748 1.00 78.62 83 TYR A CA 1
ATOM 638 C C . TYR A 1 83 ? 12.599 -3.104 -13.510 1.00 78.62 83 TYR A C 1
ATOM 640 O O . TYR A 1 83 ? 11.731 -3.749 -12.921 1.00 78.62 83 TYR A O 1
ATOM 648 N N . TYR A 1 84 ? 12.918 -3.341 -14.787 1.00 80.69 84 TYR A N 1
ATOM 649 C CA . TYR A 1 84 ? 12.210 -4.337 -15.599 1.00 80.69 84 TYR A CA 1
ATOM 650 C C . TYR A 1 84 ? 12.334 -5.746 -15.014 1.00 80.69 84 TYR A C 1
ATOM 652 O O . TYR A 1 84 ? 11.337 -6.459 -14.911 1.00 80.69 84 TYR A O 1
ATOM 660 N N . SER A 1 85 ? 13.537 -6.124 -14.574 1.00 85.12 85 SER A N 1
ATOM 661 C CA . SER A 1 85 ? 13.777 -7.407 -13.907 1.00 85.12 85 SER A CA 1
ATOM 662 C C . SER A 1 85 ? 12.941 -7.551 -12.630 1.00 85.12 85 SER A C 1
ATOM 664 O O . SER A 1 85 ? 12.284 -8.570 -12.418 1.00 85.12 85 SER A O 1
ATOM 666 N N . THR A 1 86 ? 12.894 -6.502 -11.806 1.00 88.81 86 THR A N 1
ATOM 667 C CA . THR A 1 86 ? 12.130 -6.498 -10.551 1.00 88.81 86 THR A CA 1
ATOM 668 C C . THR A 1 86 ? 10.625 -6.563 -10.806 1.00 88.81 86 THR A C 1
ATOM 670 O O . THR A 1 86 ? 9.928 -7.355 -10.174 1.00 88.81 86 THR A O 1
ATOM 673 N N . ASN A 1 87 ? 10.118 -5.788 -11.769 1.00 89.25 87 ASN A N 1
ATOM 674 C CA . ASN A 1 87 ? 8.715 -5.821 -12.174 1.00 89.25 87 ASN A CA 1
ATOM 675 C C . ASN A 1 87 ? 8.316 -7.229 -12.645 1.00 89.25 87 ASN A C 1
ATOM 677 O O . ASN A 1 87 ? 7.314 -7.782 -12.192 1.00 89.25 87 ASN A O 1
ATOM 681 N N . LEU A 1 88 ? 9.149 -7.848 -13.487 1.00 90.25 88 LEU A N 1
ATOM 682 C CA . LEU A 1 88 ? 8.931 -9.209 -13.963 1.00 90.25 88 LEU A CA 1
ATOM 683 C C . LEU A 1 88 ? 8.925 -10.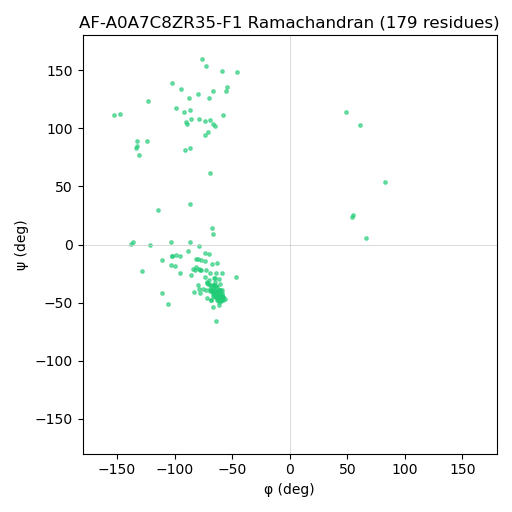224 -12.811 1.00 90.25 88 LEU A C 1
ATOM 685 O O . LEU A 1 88 ? 8.064 -11.102 -12.781 1.00 90.25 88 LEU A O 1
ATOM 689 N N . LEU A 1 89 ? 9.834 -10.097 -11.840 1.00 92.81 89 LEU A N 1
ATOM 690 C CA . LEU A 1 89 ? 9.881 -10.985 -10.676 1.00 92.81 89 LEU A CA 1
ATOM 691 C C . LEU A 1 89 ? 8.589 -10.915 -9.851 1.00 92.81 89 LEU A C 1
ATOM 693 O O . LEU A 1 89 ? 8.050 -11.958 -9.476 1.00 92.81 89 LEU A O 1
ATOM 697 N N . TYR A 1 90 ? 8.065 -9.711 -9.613 1.00 93.69 90 TYR A N 1
ATOM 698 C CA . TYR A 1 90 ? 6.780 -9.540 -8.935 1.00 93.69 90 TYR A CA 1
ATOM 699 C C . TYR A 1 90 ? 5.628 -10.173 -9.719 1.00 93.69 90 TYR A C 1
ATOM 701 O O . TYR A 1 90 ? 4.820 -10.894 -9.136 1.00 93.69 90 TYR A O 1
ATOM 709 N N . GLN A 1 91 ? 5.573 -9.966 -11.036 1.00 92.81 91 GLN A N 1
ATOM 710 C CA . GLN A 1 91 ? 4.533 -10.555 -11.885 1.00 92.81 91 GLN A CA 1
ATOM 711 C C . GLN A 1 91 ? 4.599 -12.087 -11.904 1.00 92.81 91 GLN A C 1
ATOM 713 O O . GLN A 1 91 ? 3.567 -12.746 -11.793 1.00 92.81 91 GLN A O 1
ATOM 718 N N . ILE A 1 92 ? 5.802 -12.667 -11.980 1.00 92.44 92 ILE A N 1
ATOM 719 C CA . ILE A 1 92 ? 5.995 -14.118 -11.882 1.00 92.44 92 ILE A CA 1
ATOM 720 C C . ILE A 1 92 ? 5.526 -14.616 -10.513 1.00 92.44 92 ILE A C 1
ATOM 722 O O . ILE A 1 92 ? 4.774 -15.588 -10.451 1.00 92.44 92 ILE A O 1
ATOM 726 N N . GLY A 1 93 ? 5.909 -13.945 -9.425 1.00 92.00 93 GLY A N 1
ATOM 727 C CA . GLY A 1 93 ? 5.470 -14.310 -8.079 1.00 92.00 93 GLY A CA 1
ATOM 728 C C . GLY A 1 93 ? 3.945 -14.284 -7.939 1.00 92.00 93 GLY A C 1
ATOM 729 O O . GLY A 1 93 ? 3.353 -15.252 -7.468 1.00 92.00 93 GLY A O 1
ATOM 730 N N . LEU A 1 94 ? 3.294 -13.233 -8.442 1.00 92.75 94 LEU A N 1
ATOM 731 C CA . LEU A 1 94 ? 1.834 -13.105 -8.434 1.00 92.75 94 LEU A CA 1
ATOM 732 C C . LEU A 1 94 ? 1.140 -14.092 -9.381 1.00 92.75 94 LEU A C 1
ATOM 734 O O . LEU A 1 94 ? -0.013 -14.439 -9.152 1.00 92.75 94 LEU A O 1
ATOM 738 N N . SER A 1 95 ? 1.813 -14.580 -10.425 1.00 92.75 95 SER A N 1
ATOM 739 C CA . SER A 1 95 ? 1.274 -15.660 -11.263 1.00 92.75 95 SER A CA 1
ATOM 740 C C . SER A 1 95 ? 1.245 -17.007 -10.529 1.00 92.75 95 SER A C 1
ATOM 742 O O . SER A 1 95 ? 0.363 -17.826 -10.783 1.00 92.75 95 SER A O 1
ATOM 744 N N . GLN A 1 96 ? 2.189 -17.227 -9.608 1.00 93.88 96 GLN A N 1
ATOM 745 C CA . GLN A 1 96 ? 2.284 -18.442 -8.796 1.00 93.88 96 GLN A CA 1
ATOM 746 C C . GLN A 1 96 ? 1.367 -18.386 -7.573 1.00 93.88 96 GLN A C 1
ATOM 748 O O . GLN A 1 96 ? 0.722 -19.382 -7.250 1.00 93.88 96 GLN A O 1
ATOM 753 N N . ASP A 1 97 ? 1.287 -17.225 -6.920 1.00 94.19 97 ASP A N 1
ATOM 754 C CA . ASP A 1 97 ? 0.422 -16.979 -5.767 1.00 94.19 97 ASP A CA 1
ATOM 755 C C . ASP A 1 97 ? -0.339 -15.647 -5.926 1.00 94.19 97 ASP A C 1
ATOM 757 O O . ASP A 1 97 ? 0.076 -14.606 -5.405 1.00 94.19 97 ASP A O 1
ATOM 761 N N . PRO A 1 98 ? -1.471 -15.652 -6.660 1.00 92.69 98 PRO A N 1
ATOM 762 C CA . PRO A 1 98 ? -2.215 -14.429 -6.963 1.00 92.69 98 PRO A CA 1
ATOM 763 C C . PRO A 1 98 ? -2.869 -13.767 -5.750 1.00 92.69 98 PRO A C 1
ATOM 765 O O . PRO A 1 98 ? -3.301 -12.619 -5.844 1.00 92.69 98 PRO A O 1
ATOM 768 N N . ASN A 1 99 ? -3.011 -14.492 -4.640 1.00 95.25 99 ASN A N 1
ATOM 769 C CA . ASN A 1 99 ? -3.781 -14.065 -3.473 1.00 95.25 99 ASN A CA 1
ATOM 770 C C . ASN A 1 99 ? -2.890 -13.854 -2.245 1.00 95.25 99 ASN A C 1
ATOM 772 O O . ASN A 1 99 ? -3.339 -14.011 -1.113 1.00 95.25 99 ASN A O 1
ATOM 776 N N . ASN A 1 100 ? -1.638 -13.472 -2.478 1.00 95.69 100 ASN A N 1
ATOM 777 C CA . ASN A 1 100 ? -0.689 -13.144 -1.431 1.00 95.69 100 ASN A CA 1
ATOM 778 C C . ASN A 1 100 ? -0.750 -11.642 -1.088 1.00 95.69 100 ASN A C 1
ATOM 780 O O . ASN A 1 100 ? -0.249 -10.829 -1.874 1.00 95.69 100 ASN A O 1
ATOM 784 N N . PRO A 1 101 ? -1.341 -11.239 0.056 1.00 95.50 101 PRO A N 1
ATOM 785 C CA . PRO A 1 101 ? -1.496 -9.825 0.403 1.00 95.50 101 PRO A CA 1
ATOM 786 C C . PRO A 1 101 ? -0.149 -9.112 0.576 1.00 95.50 101 PRO A C 1
ATOM 788 O O . PRO A 1 101 ? -0.001 -7.978 0.127 1.00 95.50 101 PRO A O 1
ATOM 791 N N . LEU A 1 102 ? 0.857 -9.795 1.135 1.00 95.69 102 LEU A N 1
ATOM 792 C CA . LEU A 1 102 ? 2.203 -9.249 1.320 1.00 95.69 102 LEU A CA 1
ATOM 793 C C . LEU A 1 102 ? 2.910 -9.002 -0.019 1.00 95.69 102 LEU A C 1
ATOM 795 O O . LEU A 1 102 ? 3.569 -7.981 -0.206 1.00 95.69 102 LEU A O 1
ATOM 799 N N . LEU A 1 103 ? 2.792 -9.934 -0.968 1.00 96.62 103 LEU A N 1
ATOM 800 C CA . LEU A 1 103 ? 3.394 -9.753 -2.289 1.00 96.62 103 LEU A CA 1
ATOM 801 C C . LEU A 1 103 ? 2.707 -8.622 -3.063 1.00 96.62 103 LEU A C 1
ATOM 803 O O . LEU A 1 103 ? 3.389 -7.828 -3.708 1.00 96.62 103 LEU A O 1
ATOM 807 N N . LEU A 1 104 ? 1.378 -8.525 -2.966 1.00 97.69 104 LEU A N 1
ATOM 808 C CA . LEU A 1 104 ? 0.595 -7.453 -3.580 1.00 97.69 104 LEU A CA 1
ATOM 809 C C . LEU A 1 104 ? 0.954 -6.077 -3.008 1.00 97.69 104 LEU A C 1
ATOM 811 O O . LEU A 1 104 ? 1.156 -5.146 -3.782 1.00 97.69 104 LEU A O 1
ATOM 815 N N . SER A 1 105 ? 1.077 -5.935 -1.685 1.00 96.94 105 SER A N 1
ATOM 816 C CA . SER A 1 105 ? 1.428 -4.653 -1.059 1.00 96.94 105 SER A CA 1
ATOM 817 C C . SER A 1 105 ? 2.867 -4.228 -1.364 1.00 96.94 105 SER A C 1
ATOM 819 O O . SER A 1 105 ? 3.117 -3.062 -1.672 1.00 96.94 105 SER A O 1
ATOM 821 N N . ASN A 1 106 ? 3.814 -5.169 -1.373 1.00 96.75 106 ASN A N 1
ATOM 822 C CA . ASN A 1 106 ? 5.193 -4.895 -1.781 1.00 96.75 106 ASN A CA 1
ATOM 823 C C . ASN A 1 106 ? 5.280 -4.495 -3.257 1.00 96.75 106 ASN A C 1
ATOM 825 O O . ASN A 1 106 ? 5.991 -3.550 -3.607 1.00 96.75 106 ASN A O 1
ATOM 829 N N . TYR A 1 107 ? 4.525 -5.175 -4.122 1.00 97.44 107 TYR A N 1
ATOM 830 C CA . TYR A 1 107 ? 4.463 -4.809 -5.529 1.00 97.44 107 TYR A CA 1
ATOM 831 C C . TYR A 1 107 ? 3.829 -3.430 -5.723 1.00 97.44 107 TYR A C 1
ATOM 833 O O . TYR A 1 107 ? 4.360 -2.627 -6.482 1.00 97.44 107 TYR A O 1
ATOM 841 N N . ALA A 1 108 ? 2.767 -3.104 -4.983 1.00 97.25 108 ALA A N 1
ATOM 842 C CA . ALA A 1 108 ? 2.141 -1.785 -5.005 1.00 97.25 108 ALA A CA 1
ATOM 843 C C . ALA A 1 108 ? 3.122 -0.663 -4.627 1.00 97.25 108 ALA A C 1
ATOM 845 O O . ALA A 1 108 ? 3.206 0.352 -5.319 1.00 97.25 108 ALA A O 1
ATOM 846 N N . GLN A 1 109 ? 3.916 -0.862 -3.571 1.00 96.19 109 GLN A N 1
ATOM 847 C CA . GLN A 1 109 ? 4.959 0.086 -3.173 1.00 96.19 109 GLN A CA 1
ATOM 848 C C . GLN A 1 109 ? 6.023 0.262 -4.259 1.00 96.19 109 GLN A C 1
ATOM 850 O O . GLN A 1 109 ? 6.436 1.385 -4.531 1.00 96.19 109 GLN A O 1
ATOM 855 N N . PHE A 1 110 ? 6.454 -0.822 -4.908 1.00 94.56 110 PHE A N 1
ATOM 856 C CA . PHE A 1 110 ? 7.395 -0.753 -6.027 1.00 94.56 110 PHE A CA 1
ATOM 857 C C . PHE A 1 110 ? 6.799 -0.030 -7.247 1.00 94.56 110 PHE A C 1
ATOM 859 O O . PHE A 1 110 ? 7.460 0.810 -7.870 1.00 94.56 110 PHE A O 1
ATOM 866 N N . LEU A 1 111 ? 5.540 -0.325 -7.575 1.00 93.38 111 LEU A N 1
ATOM 867 C CA . LEU A 1 111 ? 4.803 0.306 -8.665 1.00 93.38 111 LEU A CA 1
ATOM 868 C C . LEU A 1 111 ? 4.696 1.811 -8.458 1.00 93.38 111 LEU A C 1
ATOM 870 O O . LEU A 1 111 ? 5.051 2.569 -9.351 1.00 93.38 111 LEU A O 1
ATOM 874 N N . TRP A 1 112 ? 4.336 2.252 -7.257 1.00 91.75 112 TRP A N 1
ATOM 875 C CA . TRP A 1 112 ? 4.373 3.666 -6.914 1.00 91.75 112 TRP A CA 1
ATOM 876 C C . TRP A 1 112 ? 5.810 4.204 -6.943 1.00 91.75 112 TRP A C 1
ATOM 878 O O . TRP A 1 112 ? 6.108 5.104 -7.729 1.00 91.75 112 TRP A O 1
ATOM 888 N N . LEU A 1 113 ? 6.685 3.746 -6.042 1.00 88.06 113 LEU A N 1
ATOM 889 C CA . LEU A 1 113 ? 7.921 4.463 -5.693 1.00 88.06 113 LEU A CA 1
ATOM 890 C C . LEU A 1 113 ? 8.947 4.469 -6.824 1.00 88.06 113 LEU A C 1
ATOM 892 O O . LEU A 1 113 ? 9.684 5.443 -6.981 1.00 88.06 113 LEU A O 1
ATOM 896 N N . VAL A 1 114 ? 9.006 3.374 -7.581 1.00 88.81 114 VAL A N 1
ATOM 897 C CA . VAL A 1 114 ? 10.018 3.153 -8.619 1.00 88.81 114 VAL A CA 1
ATOM 898 C C . VAL A 1 114 ? 9.402 3.330 -9.999 1.00 88.81 114 VAL A C 1
ATOM 900 O O . VAL A 1 114 ? 9.909 4.101 -10.809 1.00 88.81 114 VAL A O 1
ATOM 903 N N . SER A 1 115 ? 8.287 2.644 -10.242 1.00 86.56 115 SER A N 1
ATOM 904 C CA . SER A 1 115 ? 7.676 2.534 -11.575 1.00 86.56 115 SER A CA 1
ATOM 905 C C . SER A 1 115 ? 6.808 3.735 -11.939 1.00 86.56 115 SER A C 1
ATOM 907 O O . SER A 1 115 ? 6.558 3.970 -13.114 1.00 86.56 115 SER A O 1
ATOM 909 N N . ARG A 1 116 ? 6.338 4.478 -10.926 1.00 87.69 116 ARG A N 1
ATOM 910 C CA . ARG A 1 116 ? 5.336 5.551 -11.032 1.00 87.69 116 ARG A CA 1
ATOM 911 C C . ARG A 1 116 ? 4.026 5.120 -11.698 1.00 87.69 116 ARG A C 1
ATOM 913 O O . ARG A 1 116 ? 3.291 5.951 -12.223 1.00 87.69 116 ARG A O 1
ATOM 920 N N . ASP A 1 117 ? 3.717 3.831 -11.628 1.00 91.62 117 ASP A N 1
ATOM 921 C CA . ASP A 1 117 ? 2.470 3.257 -12.120 1.00 91.62 117 ASP A CA 1
ATOM 922 C C . ASP A 1 117 ? 1.443 3.257 -10.984 1.00 91.62 117 ASP A C 1
ATOM 924 O O . ASP A 1 117 ? 1.286 2.297 -10.222 1.00 91.62 117 ASP A O 1
ATOM 928 N N . TYR A 1 118 ? 0.817 4.416 -10.798 1.00 92.31 118 TYR A N 1
ATOM 929 C CA . TYR A 1 118 ? -0.055 4.671 -9.656 1.00 92.31 118 TYR A CA 1
ATOM 930 C C . TYR A 1 118 ? -1.381 3.916 -9.740 1.00 92.31 118 TYR A C 1
ATOM 932 O O . TYR A 1 118 ? -1.910 3.498 -8.711 1.00 92.31 118 TYR A O 1
ATOM 940 N N . ASP A 1 119 ? -1.904 3.701 -10.946 1.00 96.06 119 ASP A N 1
ATOM 941 C CA . ASP A 1 119 ? -3.174 3.005 -11.137 1.00 96.06 119 ASP A CA 1
ATOM 942 C C . ASP A 1 119 ? -3.043 1.527 -10.755 1.00 96.06 119 ASP A C 1
ATOM 944 O O . ASP A 1 119 ? -3.818 1.032 -9.930 1.00 96.06 119 ASP A O 1
ATOM 948 N N . ARG A 1 120 ? -1.992 0.839 -11.225 1.00 94.75 120 ARG A N 1
ATOM 949 C CA . ARG A 1 120 ? -1.740 -0.550 -10.810 1.00 94.75 120 ARG A CA 1
ATOM 950 C C . ARG A 1 120 ? -1.339 -0.657 -9.347 1.00 94.75 120 ARG A C 1
ATOM 952 O O . ARG A 1 120 ? -1.700 -1.640 -8.696 1.00 94.75 120 ARG A O 1
ATOM 959 N N . ALA A 1 121 ? -0.603 0.323 -8.813 1.00 97.06 121 ALA A N 1
ATOM 960 C CA . ALA A 1 121 ? -0.275 0.352 -7.390 1.00 97.06 121 ALA A CA 1
ATOM 961 C C . ALA A 1 121 ? -1.551 0.372 -6.538 1.00 97.06 121 ALA A C 1
ATOM 963 O O . ALA A 1 121 ? -1.696 -0.419 -5.606 1.00 97.06 121 ALA A O 1
ATOM 964 N N . GLU A 1 122 ? -2.509 1.226 -6.894 1.00 97.81 122 GLU A N 1
ATOM 965 C CA . GLU A 1 122 ? -3.782 1.326 -6.194 1.00 97.81 122 GLU A CA 1
ATOM 966 C C . GLU A 1 122 ? -4.598 0.030 -6.260 1.00 97.81 122 GLU A C 1
ATOM 968 O O . GLU A 1 122 ? -5.137 -0.412 -5.243 1.00 97.81 122 GLU A O 1
ATOM 973 N N . GLU A 1 123 ? -4.674 -0.605 -7.431 1.00 97.75 123 GLU A N 1
ATOM 974 C CA . GLU A 1 123 ? -5.333 -1.905 -7.583 1.00 97.75 123 GLU A CA 1
ATOM 975 C C . GLU A 1 123 ? -4.699 -2.972 -6.683 1.00 97.75 123 GLU A C 1
ATOM 977 O O . GLU A 1 123 ? -5.409 -3.723 -6.005 1.00 97.75 123 GLU A O 1
ATOM 982 N N . CYS A 1 124 ? -3.365 -3.008 -6.627 1.00 97.88 124 CYS A N 1
ATOM 983 C CA . CYS A 1 124 ? -2.627 -3.944 -5.788 1.00 97.88 124 CYS A CA 1
ATOM 984 C C . CYS A 1 124 ? -2.886 -3.695 -4.295 1.00 97.88 124 CYS A C 1
ATOM 986 O O . CYS A 1 124 ? -3.176 -4.650 -3.573 1.00 97.88 124 CYS A O 1
ATOM 988 N N . PHE A 1 125 ? -2.873 -2.437 -3.834 1.00 98.31 125 PHE A N 1
ATOM 989 C CA . PHE A 1 125 ? -3.217 -2.097 -2.448 1.00 98.31 125 PHE A CA 1
ATOM 990 C C . PHE A 1 125 ? -4.652 -2.497 -2.096 1.00 98.31 125 PHE A C 1
ATOM 992 O O . PHE A 1 125 ? -4.877 -3.159 -1.082 1.00 98.31 125 PHE A O 1
ATOM 999 N N . LYS A 1 126 ? -5.630 -2.156 -2.946 1.00 97.75 126 LYS A N 1
ATOM 1000 C CA . LYS A 1 126 ? -7.038 -2.528 -2.727 1.00 97.75 126 LYS A CA 1
ATOM 1001 C C . LYS A 1 126 ? -7.203 -4.039 -2.631 1.00 97.75 126 LYS A C 1
ATOM 1003 O O . LYS A 1 126 ? -7.906 -4.518 -1.743 1.00 97.75 126 LYS A O 1
ATOM 1008 N N . ARG A 1 127 ? -6.549 -4.796 -3.515 1.00 97.88 127 ARG A N 1
ATOM 1009 C CA . ARG A 1 127 ? -6.603 -6.260 -3.498 1.00 97.88 127 ARG A CA 1
ATOM 1010 C C . ARG A 1 127 ? -5.925 -6.844 -2.258 1.00 97.88 127 ARG A C 1
ATOM 1012 O O . ARG A 1 127 ? -6.476 -7.767 -1.668 1.00 97.88 127 ARG A O 1
ATOM 1019 N N . ALA A 1 128 ? -4.782 -6.301 -1.838 1.00 97.88 128 ALA A N 1
ATOM 1020 C CA . ALA A 1 128 ? -4.104 -6.729 -0.617 1.00 97.8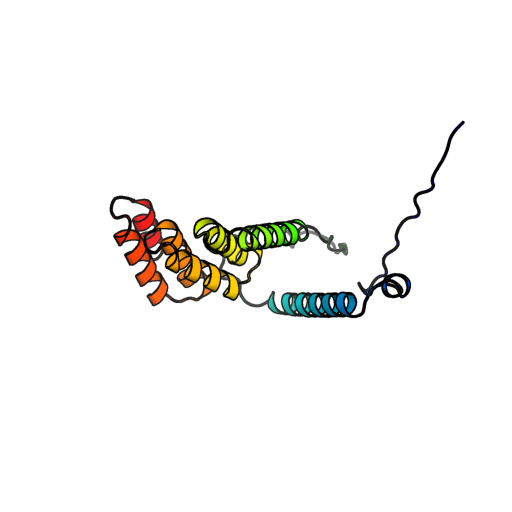8 128 ALA A CA 1
ATOM 1021 C C . ALA A 1 128 ? -5.008 -6.554 0.618 1.00 97.88 128 ALA A C 1
ATOM 1023 O O . ALA A 1 128 ? -5.197 -7.506 1.367 1.00 97.88 128 ALA A O 1
ATOM 1024 N N . ILE A 1 129 ? -5.661 -5.393 0.758 1.00 97.69 129 ILE A N 1
ATOM 1025 C CA . ILE A 1 129 ? -6.602 -5.110 1.859 1.00 97.69 129 ILE A CA 1
ATOM 1026 C C . ILE A 1 129 ? -7.852 -5.999 1.789 1.00 97.69 129 ILE A C 1
ATOM 1028 O O . ILE A 1 129 ? -8.399 -6.383 2.816 1.00 97.69 129 ILE A O 1
ATOM 1032 N N . GLN A 1 130 ? -8.335 -6.343 0.592 1.00 97.38 130 GLN A N 1
ATOM 1033 C CA . GLN A 1 130 ? -9.463 -7.275 0.454 1.00 97.38 130 GLN A CA 1
ATOM 1034 C C . GLN A 1 130 ? -9.116 -8.689 0.934 1.00 97.38 130 GLN A C 1
ATOM 1036 O O . GLN A 1 130 ? -9.988 -9.384 1.454 1.00 97.38 130 GLN A O 1
ATOM 1041 N N . LEU A 1 131 ? -7.870 -9.120 0.731 1.00 97.12 131 LEU A N 1
ATOM 1042 C CA . LEU A 1 131 ? -7.386 -10.439 1.138 1.00 97.12 131 LEU A CA 1
ATOM 1043 C C . LEU A 1 131 ? -7.066 -10.496 2.632 1.00 97.12 131 LEU A C 1
ATOM 1045 O O . LEU A 1 131 ? -7.372 -11.502 3.269 1.00 97.12 131 LEU A O 1
ATOM 1049 N N . ASP A 1 132 ? -6.501 -9.420 3.180 1.00 95.81 132 ASP A N 1
ATOM 1050 C CA . ASP A 1 132 ? -6.264 -9.262 4.613 1.00 95.81 132 ASP A CA 1
ATOM 1051 C C . ASP A 1 132 ? -6.730 -7.881 5.114 1.00 95.81 132 ASP A C 1
ATOM 1053 O O . ASP A 1 132 ? -5.957 -6.920 5.149 1.00 95.81 132 ASP A O 1
ATOM 1057 N N . PRO A 1 133 ? -8.008 -7.760 5.522 1.00 94.38 133 PRO A N 1
ATOM 1058 C CA . PRO A 1 133 ? -8.558 -6.501 6.022 1.00 94.38 133 PRO A CA 1
ATOM 1059 C C . PRO A 1 133 ? -8.025 -6.078 7.397 1.00 94.38 133 PRO A C 1
ATOM 1061 O O . PRO A 1 133 ? -8.390 -4.999 7.867 1.00 94.38 133 PRO A O 1
ATOM 1064 N N . GLY A 1 134 ? -7.262 -6.942 8.076 1.00 93.38 134 GLY A N 1
ATOM 1065 C CA . GLY A 1 134 ? -6.709 -6.697 9.409 1.00 93.38 134 GLY A CA 1
ATOM 1066 C C . GLY A 1 134 ? -5.253 -6.242 9.398 1.00 93.38 134 GLY A C 1
ATOM 1067 O O . GLY A 1 134 ? -4.750 -5.841 10.446 1.00 93.38 134 GLY A O 1
ATOM 1068 N N . ASP A 1 135 ? -4.584 -6.279 8.244 1.00 95.88 135 ASP A N 1
ATOM 1069 C CA . ASP A 1 135 ? -3.188 -5.868 8.119 1.00 95.88 135 ASP A CA 1
ATOM 1070 C C . ASP A 1 135 ? -3.066 -4.337 8.184 1.00 95.88 135 ASP A C 1
ATOM 1072 O O . ASP A 1 135 ? -3.207 -3.608 7.194 1.00 95.88 135 ASP A O 1
ATOM 1076 N N . ALA A 1 136 ? -2.804 -3.841 9.393 1.00 96.19 136 ALA A N 1
ATOM 1077 C CA . ALA A 1 136 ? -2.658 -2.420 9.666 1.00 96.19 136 ALA A CA 1
ATOM 1078 C C . ALA A 1 136 ? -1.489 -1.785 8.892 1.00 96.19 136 ALA A C 1
ATOM 1080 O O . ALA A 1 136 ? -1.567 -0.608 8.530 1.00 96.19 136 ALA A O 1
ATOM 1081 N N . GLU A 1 137 ? -0.430 -2.543 8.589 1.00 95.88 137 GLU A N 1
ATOM 1082 C CA . GLU A 1 137 ? 0.713 -2.040 7.827 1.00 95.88 137 GLU A CA 1
ATOM 1083 C C . GLU A 1 137 ? 0.316 -1.761 6.377 1.00 95.88 137 GLU A C 1
ATOM 1085 O O . GLU A 1 137 ? 0.578 -0.665 5.873 1.00 95.88 137 GLU A O 1
ATOM 1090 N N . VAL A 1 138 ? -0.374 -2.697 5.722 1.00 97.19 138 VAL A N 1
ATOM 1091 C CA . VAL A 1 138 ? -0.850 -2.515 4.341 1.00 97.19 138 VAL A CA 1
ATOM 1092 C C . VAL A 1 138 ? -1.872 -1.383 4.256 1.00 97.19 138 VAL A C 1
ATOM 1094 O O . VAL A 1 138 ? -1.789 -0.542 3.357 1.00 97.19 138 VAL A O 1
ATOM 1097 N N . ILE A 1 139 ? -2.806 -1.308 5.208 1.00 97.88 139 ILE A N 1
ATOM 1098 C CA . ILE A 1 139 ? -3.798 -0.225 5.270 1.00 97.88 139 ILE A CA 1
ATOM 1099 C C . ILE A 1 139 ? -3.102 1.132 5.436 1.00 97.88 139 ILE A C 1
ATOM 1101 O O . ILE A 1 139 ? -3.442 2.095 4.748 1.00 97.88 139 ILE A O 1
ATOM 1105 N N . SER A 1 140 ? -2.092 1.208 6.303 1.00 96.69 140 SER A N 1
ATOM 1106 C CA . SER A 1 140 ? -1.304 2.418 6.525 1.00 96.69 140 SER A CA 1
ATOM 1107 C C . SER A 1 140 ? -0.475 2.830 5.298 1.00 96.69 140 SER A C 1
ATOM 1109 O O . SER A 1 140 ? -0.370 4.018 4.983 1.00 96.69 140 SER A O 1
ATOM 1111 N N . GLN A 1 141 ? 0.107 1.871 4.576 1.00 96.31 141 GLN A N 1
ATOM 1112 C CA . GLN A 1 141 ? 0.805 2.140 3.315 1.00 96.31 141 GLN A CA 1
ATOM 1113 C C . GLN A 1 141 ? -0.156 2.672 2.248 1.00 96.31 141 GLN A C 1
ATOM 1115 O O . GLN A 1 141 ? 0.170 3.635 1.553 1.00 96.31 141 GLN A O 1
ATOM 1120 N N . TYR A 1 142 ? -1.362 2.106 2.162 1.00 98.06 142 TYR A N 1
ATOM 1121 C CA . TYR A 1 142 ? -2.382 2.596 1.244 1.00 98.06 142 TYR A CA 1
ATOM 1122 C C . TYR A 1 142 ? -2.889 3.997 1.622 1.00 98.06 142 TYR A C 1
ATOM 1124 O O . TYR A 1 142 ? -3.086 4.834 0.745 1.00 98.06 142 TYR A O 1
ATOM 1132 N N . ALA A 1 143 ? -3.021 4.300 2.915 1.00 97.19 143 ALA A N 1
ATOM 1133 C CA . ALA A 1 143 ? -3.348 5.645 3.389 1.00 97.19 143 ALA A CA 1
ATOM 1134 C C . ALA A 1 143 ? -2.310 6.684 2.925 1.00 97.19 143 ALA A C 1
ATOM 1136 O O . ALA A 1 143 ? -2.667 7.735 2.394 1.00 97.19 143 ALA A O 1
ATOM 1137 N N . ASN A 1 144 ? -1.018 6.354 3.041 1.00 95.75 144 ASN A N 1
ATOM 1138 C CA . ASN A 1 144 ? 0.060 7.193 2.514 1.00 95.75 144 ASN A CA 1
ATOM 1139 C C . ASN A 1 144 ? -0.038 7.378 0.992 1.00 95.75 144 ASN A C 1
ATOM 1141 O O . ASN A 1 144 ? 0.224 8.474 0.503 1.00 95.75 144 ASN A O 1
ATOM 1145 N N . PHE A 1 145 ? -0.412 6.336 0.242 1.00 96.19 145 PHE A N 1
ATOM 1146 C CA . PHE A 1 145 ? -0.611 6.430 -1.211 1.00 96.19 145 PHE A CA 1
ATOM 1147 C C . PHE A 1 145 ? -1.720 7.414 -1.560 1.00 96.19 145 PHE A C 1
ATOM 1149 O O . PHE A 1 145 ? -1.521 8.308 -2.381 1.00 96.19 145 PHE A O 1
ATOM 1156 N N . LEU A 1 146 ? -2.870 7.280 -0.902 1.00 96.62 146 LEU A N 1
ATOM 1157 C CA . LEU A 1 146 ? -4.004 8.173 -1.110 1.00 96.62 146 LEU A CA 1
ATOM 1158 C C . LEU A 1 146 ? -3.631 9.625 -0.810 1.00 96.62 146 LEU A C 1
ATOM 1160 O O . LEU A 1 146 ? -3.948 10.510 -1.600 1.00 96.62 146 LEU A O 1
ATOM 1164 N N . TRP A 1 147 ? -2.883 9.854 0.269 1.00 94.81 147 TRP A N 1
ATOM 1165 C CA . TRP A 1 147 ? -2.429 11.186 0.643 1.00 94.81 147 TRP A CA 1
ATOM 1166 C C . TRP A 1 147 ? -1.433 11.784 -0.358 1.00 94.81 147 TRP A C 1
ATOM 1168 O O . TRP A 1 147 ? -1.640 12.897 -0.835 1.00 94.81 147 TRP A O 1
ATOM 1178 N N . LEU A 1 148 ? -0.353 11.062 -0.672 1.00 92.06 148 LEU A N 1
ATOM 1179 C CA . LEU A 1 148 ? 0.791 11.614 -1.405 1.00 92.06 148 LEU A CA 1
ATOM 1180 C C . LEU A 1 148 ? 0.628 11.581 -2.926 1.00 92.06 148 LEU A C 1
ATOM 1182 O O . LEU A 1 148 ? 1.269 12.370 -3.614 1.00 92.06 148 LEU A O 1
ATOM 1186 N N . VAL A 1 149 ? -0.166 10.647 -3.452 1.00 93.69 149 VAL A N 1
ATOM 1187 C CA . VAL A 1 149 ? -0.295 10.418 -4.900 1.00 93.69 149 VAL A CA 1
ATOM 1188 C C . VAL A 1 149 ? -1.664 10.835 -5.418 1.00 93.69 149 VAL A C 1
ATOM 1190 O O . VAL A 1 149 ? -1.757 11.410 -6.499 1.00 93.69 149 VAL A O 1
ATOM 1193 N N . ARG A 1 150 ? -2.737 10.536 -4.676 1.00 91.75 150 ARG A N 1
ATOM 1194 C CA . ARG A 1 150 ? -4.109 10.854 -5.104 1.00 91.75 150 ARG A CA 1
ATOM 1195 C C . ARG A 1 150 ? -4.642 12.168 -4.546 1.00 91.75 150 ARG A C 1
ATOM 1197 O O . ARG A 1 150 ? -5.704 12.595 -4.985 1.00 91.75 150 ARG A O 1
ATOM 1204 N N . GLU A 1 151 ? -3.933 12.774 -3.593 1.00 93.69 151 GLU A N 1
ATOM 1205 C CA . GLU A 1 151 ? -4.390 13.948 -2.838 1.00 93.69 151 GLU A CA 1
ATOM 1206 C C . GLU A 1 151 ? -5.769 13.732 -2.175 1.00 93.69 151 GLU A C 1
ATOM 1208 O O . GLU A 1 151 ? -6.494 14.677 -1.859 1.00 93.69 151 GLU A O 1
ATOM 1213 N N . ASP A 1 152 ? -6.138 12.469 -1.932 1.00 95.69 152 ASP A N 1
ATOM 1214 C CA . ASP A 1 152 ? -7.398 12.091 -1.304 1.00 95.69 152 ASP A CA 1
ATOM 1215 C C . ASP A 1 152 ? -7.233 12.110 0.215 1.00 95.69 152 ASP A C 1
ATOM 1217 O O . ASP A 1 152 ? -6.965 11.095 0.860 1.00 95.69 152 ASP A O 1
ATOM 1221 N N . LEU A 1 153 ? -7.368 13.307 0.786 1.00 95.06 153 LEU A N 1
ATOM 1222 C CA . LEU A 1 153 ? -7.229 13.531 2.226 1.00 95.06 153 LEU A CA 1
ATOM 1223 C C . LEU A 1 153 ? -8.270 12.756 3.039 1.00 95.06 153 LEU A C 1
ATOM 1225 O O . LEU A 1 153 ? -7.948 12.229 4.099 1.00 95.06 153 LEU A O 1
ATOM 1229 N N . TRP A 1 154 ? -9.505 12.674 2.542 1.00 97.38 154 TRP 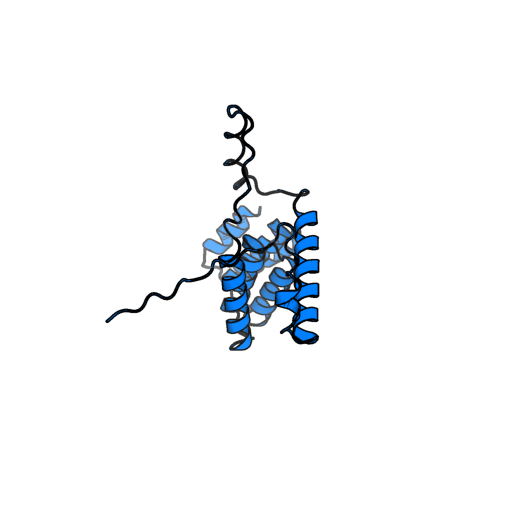A N 1
ATOM 1230 C CA . TRP A 1 154 ? -10.599 12.010 3.252 1.00 97.38 154 TRP A CA 1
ATOM 1231 C C . TRP A 1 154 ? -10.401 10.495 3.251 1.00 97.38 154 TRP A C 1
ATOM 1233 O O . TRP A 1 154 ? -10.501 9.859 4.300 1.00 97.38 154 TRP A O 1
ATOM 1243 N N . GLY A 1 155 ? -10.066 9.924 2.090 1.00 96.88 155 GLY A N 1
ATOM 1244 C CA . GLY A 1 155 ? -9.728 8.510 1.978 1.00 96.88 155 GLY A CA 1
ATOM 1245 C C . GLY A 1 155 ? -8.481 8.152 2.786 1.00 96.88 155 GLY A C 1
ATOM 1246 O O . GLY A 1 155 ? -8.465 7.124 3.461 1.00 96.88 155 GLY A O 1
ATOM 1247 N N . ALA A 1 156 ? -7.452 9.002 2.782 1.00 96.75 156 ALA A N 1
ATOM 1248 C CA . ALA A 1 156 ? -6.255 8.793 3.593 1.00 96.75 156 ALA A CA 1
ATOM 1249 C C . ALA A 1 156 ? -6.567 8.797 5.098 1.00 96.75 156 ALA A C 1
ATOM 1251 O O . ALA A 1 156 ? -6.157 7.872 5.802 1.00 96.75 156 ALA A O 1
ATOM 1252 N N . GLU A 1 157 ? -7.323 9.786 5.587 1.00 97.19 157 GLU A N 1
ATOM 1253 C CA . GLU A 1 157 ? -7.727 9.877 6.995 1.00 97.19 157 GLU A CA 1
ATOM 1254 C C . GLU A 1 157 ? -8.496 8.625 7.439 1.00 97.19 157 GLU A C 1
ATOM 1256 O O . GLU A 1 157 ? -8.154 8.021 8.459 1.00 97.19 157 GLU A O 1
ATOM 1261 N N . GLU A 1 158 ? -9.476 8.183 6.643 1.00 97.62 158 GLU A N 1
ATOM 1262 C CA . GLU A 1 158 ? -10.247 6.967 6.923 1.00 97.62 158 GLU A CA 1
ATOM 1263 C C . GLU A 1 158 ? -9.328 5.744 7.067 1.00 97.62 158 GLU A C 1
ATOM 1265 O O . GLU A 1 158 ? -9.440 4.979 8.031 1.00 97.62 158 GLU A O 1
ATOM 1270 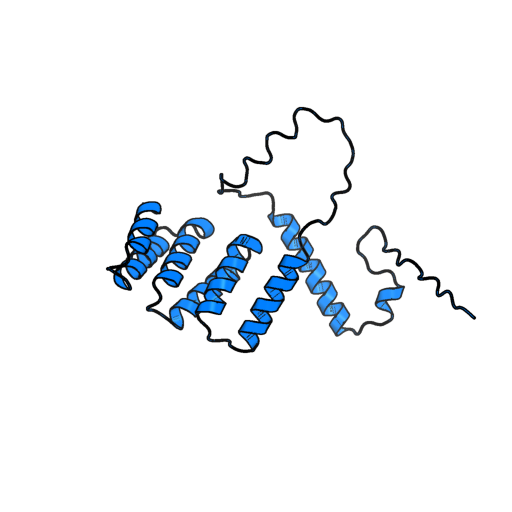N N . ARG A 1 159 ? -8.378 5.563 6.141 1.00 97.75 159 ARG A N 1
ATOM 1271 C CA . ARG A 1 159 ? -7.452 4.422 6.169 1.00 97.75 159 ARG A CA 1
ATOM 1272 C C . ARG A 1 159 ? -6.477 4.498 7.340 1.00 97.75 159 ARG A C 1
ATOM 1274 O O . ARG A 1 159 ? -6.233 3.475 7.976 1.00 97.75 159 ARG A O 1
ATOM 1281 N N . PHE A 1 160 ? -5.956 5.671 7.692 1.00 97.12 160 PHE A N 1
ATOM 1282 C CA . PHE A 1 160 ? -5.097 5.798 8.873 1.00 97.12 160 PHE A CA 1
ATOM 1283 C C . PHE A 1 160 ? -5.836 5.450 10.168 1.00 97.12 160 PHE A C 1
ATOM 1285 O O . PHE A 1 160 ? -5.302 4.711 10.999 1.00 97.12 160 PHE A O 1
ATOM 1292 N N . GLN A 1 161 ? -7.077 5.916 10.322 1.00 96.31 161 GLN A N 1
ATOM 1293 C CA . GLN A 1 161 ? -7.913 5.553 11.466 1.00 96.31 161 GLN A CA 1
ATOM 1294 C C . GLN A 1 161 ? -8.208 4.047 11.487 1.00 96.31 161 GLN A C 1
ATOM 1296 O O . GLN A 1 161 ? -8.146 3.424 12.549 1.00 96.31 161 GLN A O 1
ATOM 1301 N N . GLN A 1 162 ? -8.457 3.441 10.322 1.00 96.50 162 GLN A N 1
ATOM 1302 C CA . GLN A 1 162 ? -8.640 1.995 10.194 1.00 96.50 162 GLN A CA 1
ATOM 1303 C C . GLN A 1 162 ? -7.386 1.215 10.627 1.00 96.50 162 GLN A C 1
ATOM 1305 O O . GLN A 1 162 ? -7.512 0.248 11.375 1.00 96.50 162 GLN A O 1
ATOM 1310 N N . ALA A 1 163 ? -6.184 1.643 10.225 1.00 96.19 163 ALA A N 1
ATOM 1311 C CA . ALA A 1 163 ? -4.929 1.007 10.638 1.00 96.19 163 ALA A CA 1
ATOM 1312 C C . ALA A 1 163 ? -4.716 1.087 12.162 1.00 96.19 163 ALA A C 1
ATOM 1314 O O . ALA A 1 163 ? -4.370 0.092 12.798 1.00 96.19 163 A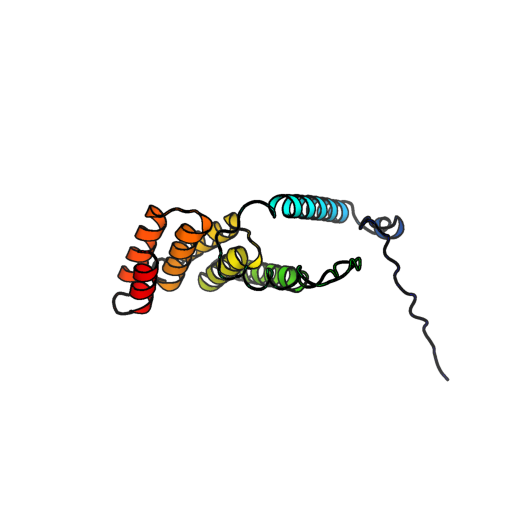LA A O 1
ATOM 1315 N N . MET A 1 164 ? -4.996 2.243 12.775 1.00 95.38 164 MET A N 1
ATOM 1316 C CA . MET A 1 164 ? -4.939 2.399 14.235 1.00 95.38 164 MET A CA 1
ATOM 1317 C C . MET A 1 164 ? -5.968 1.529 14.965 1.00 95.38 164 MET A C 1
ATOM 1319 O O . MET A 1 164 ? -5.691 1.034 16.054 1.00 95.38 164 MET A O 1
ATOM 1323 N N . ALA A 1 165 ? -7.157 1.345 14.390 1.00 95.19 165 ALA A N 1
ATOM 1324 C CA . ALA A 1 165 ? -8.181 0.478 14.963 1.00 95.19 165 ALA A CA 1
ATOM 1325 C C . ALA A 1 165 ? -7.821 -1.013 14.843 1.00 95.19 165 ALA A C 1
ATOM 1327 O O . ALA A 1 165 ? -8.178 -1.791 15.728 1.00 95.19 165 ALA A O 1
ATOM 1328 N N . ALA A 1 166 ? -7.123 -1.406 13.774 1.00 94.94 166 ALA A N 1
ATOM 1329 C CA . ALA A 1 166 ? -6.662 -2.775 13.561 1.00 94.94 166 ALA A CA 1
ATOM 1330 C C . ALA A 1 166 ? -5.550 -3.174 14.550 1.00 94.94 166 ALA A C 1
ATOM 1332 O O . ALA A 1 166 ? -5.594 -4.272 15.105 1.00 94.94 166 ALA A O 1
ATOM 1333 N N . GLU A 1 167 ? -4.613 -2.267 14.851 1.00 94.19 167 GLU A N 1
ATOM 1334 C CA . GLU A 1 167 ? -3.545 -2.492 15.838 1.00 94.19 167 GLU A CA 1
ATOM 1335 C C . GLU A 1 167 ? -3.409 -1.326 16.845 1.00 94.19 167 GLU A C 1
ATOM 1337 O O . GLU A 1 167 ? -2.462 -0.537 16.761 1.00 94.19 167 GLU A O 1
ATOM 1342 N N . PRO A 1 168 ? -4.298 -1.223 17.855 1.00 91.81 168 PRO A N 1
ATOM 1343 C CA . PRO A 1 168 ? -4.323 -0.080 18.779 1.00 91.81 168 PRO A CA 1
ATOM 1344 C C . PRO A 1 168 ? -3.083 0.055 19.672 1.00 91.81 168 PRO A C 1
ATOM 1346 O O . PRO A 1 168 ? -2.726 1.156 20.086 1.00 91.81 168 PRO A O 1
ATOM 1349 N N . GLU A 1 169 ? -2.425 -1.064 19.978 1.00 92.44 169 GLU A N 1
ATOM 1350 C CA . GLU A 1 169 ? -1.222 -1.109 20.823 1.00 92.44 169 GLU A CA 1
ATOM 1351 C C . GLU A 1 169 ? 0.050 -0.718 20.049 1.00 92.44 169 GLU A C 1
ATOM 1353 O O . GLU A 1 169 ? 1.106 -0.485 20.643 1.00 92.44 169 GLU A O 1
ATOM 1358 N N . ASN A 1 170 ? -0.025 -0.649 18.715 1.00 92.75 170 ASN A N 1
ATOM 1359 C CA . ASN A 1 170 ? 1.120 -0.352 17.871 1.00 92.75 170 ASN A CA 1
ATOM 1360 C C . ASN A 1 170 ? 1.256 1.163 17.653 1.00 92.75 170 ASN A C 1
ATOM 1362 O O . ASN A 1 170 ? 0.563 1.781 16.841 1.00 92.75 170 ASN A O 1
ATOM 1366 N N . SER A 1 171 ? 2.213 1.772 18.358 1.00 92.50 171 SER A N 1
ATOM 1367 C CA . SER A 1 171 ? 2.493 3.212 18.274 1.00 92.50 171 SER A CA 1
ATOM 1368 C C . SER A 1 171 ? 2.966 3.678 16.892 1.00 92.50 171 SER A C 1
ATOM 1370 O O . SER A 1 171 ? 2.928 4.878 16.599 1.00 92.50 171 SER A O 1
ATOM 1372 N N . PHE A 1 172 ? 3.392 2.754 16.028 1.00 93.38 172 PHE A N 1
ATOM 1373 C CA . PHE A 1 172 ? 3.812 3.059 14.667 1.00 93.38 172 PHE A CA 1
ATOM 1374 C C . PHE A 1 172 ? 2.676 3.657 13.826 1.00 93.38 172 PHE A C 1
ATOM 1376 O O . PHE A 1 172 ? 2.870 4.694 13.188 1.00 93.38 172 PHE A O 1
ATOM 1383 N N . HIS A 1 173 ? 1.472 3.076 13.886 1.00 91.81 173 HIS A N 1
ATOM 1384 C CA . HIS A 1 173 ? 0.322 3.556 13.105 1.00 91.81 173 HIS A CA 1
ATOM 1385 C C . HIS A 1 173 ? -0.174 4.911 13.600 1.00 91.81 173 HIS A C 1
ATOM 1387 O O . HIS A 1 173 ? -0.454 5.797 12.795 1.00 91.81 173 HIS A O 1
ATOM 1393 N N . ALA A 1 174 ? -0.171 5.117 14.920 1.00 91.69 174 ALA A N 1
ATOM 1394 C CA . ALA A 1 174 ? -0.450 6.421 15.515 1.00 91.69 174 ALA A CA 1
ATOM 1395 C C . ALA A 1 174 ? 0.567 7.488 15.068 1.00 91.69 174 ALA A C 1
ATOM 1397 O O . ALA A 1 174 ? 0.190 8.622 14.787 1.00 91.69 174 ALA A O 1
ATOM 1398 N N . SER A 1 175 ? 1.849 7.122 14.949 1.00 94.62 175 SER A N 1
ATOM 1399 C CA . SER A 1 175 ? 2.904 8.031 14.475 1.00 94.62 175 SER A CA 1
ATOM 1400 C C . SER A 1 175 ? 2.737 8.396 12.999 1.00 94.62 175 SER A C 1
ATOM 1402 O O . SER A 1 175 ? 2.932 9.553 12.623 1.00 94.62 175 SER A O 1
ATOM 1404 N N . ARG A 1 176 ? 2.351 7.433 12.152 1.00 90.56 176 ARG A N 1
ATOM 1405 C CA . ARG A 1 176 ? 2.050 7.693 10.738 1.00 90.56 176 ARG A CA 1
ATOM 1406 C C . ARG A 1 176 ? 0.830 8.596 10.576 1.00 90.56 176 ARG A C 1
ATOM 1408 O O . ARG A 1 176 ? 0.913 9.564 9.830 1.00 90.56 176 ARG A O 1
ATOM 1415 N N . TYR A 1 177 ? -0.244 8.352 11.327 1.00 93.31 177 TYR A N 1
ATOM 1416 C CA . TYR A 1 177 ? -1.411 9.237 11.313 1.00 93.31 177 TYR A CA 1
ATOM 1417 C C . TYR A 1 177 ? -1.075 10.652 11.804 1.00 93.31 177 TYR A C 1
ATOM 1419 O O . TYR A 1 177 ? -1.464 11.634 11.185 1.00 93.31 177 TYR A O 1
ATOM 1427 N N . ALA A 1 178 ? -0.272 10.774 12.863 1.00 94.44 178 ALA A N 1
ATOM 1428 C CA . ALA A 1 178 ? 0.203 12.071 13.340 1.00 94.44 178 ALA A CA 1
ATOM 1429 C C . ALA A 1 178 ? 1.104 12.802 12.330 1.00 94.44 178 ALA A C 1
ATOM 1431 O O . ALA A 1 178 ? 1.211 14.017 12.403 1.00 94.44 178 ALA A O 1
ATOM 1432 N N . SER A 1 179 ? 1.762 12.081 11.414 1.00 92.06 179 SER A N 1
ATOM 1433 C CA . SER A 1 179 ? 2.560 12.687 10.337 1.00 92.06 179 SER A CA 1
ATOM 1434 C C . SER A 1 179 ? 1.700 13.199 9.178 1.00 92.06 179 SER A C 1
ATOM 1436 O O . SER A 1 179 ? 2.175 14.020 8.399 1.00 92.06 179 SER A O 1
ATOM 1438 N N . PHE A 1 180 ? 0.476 12.683 9.045 1.00 90.25 180 PHE A N 1
ATOM 1439 C CA . PHE A 1 180 ? -0.505 13.099 8.044 1.00 90.25 180 PHE A CA 1
ATOM 1440 C C . PHE A 1 180 ? -1.241 14.395 8.435 1.00 90.25 180 PHE A C 1
ATOM 1442 O O . PHE A 1 180 ? -1.557 15.191 7.551 1.00 90.25 180 PHE A O 1
ATOM 1449 N N . LEU A 1 181 ? -1.504 14.595 9.734 1.00 89.62 181 LEU A N 1
ATOM 1450 C CA . LEU A 1 181 ? -2.151 15.792 10.300 1.00 89.62 181 LEU A CA 1
ATOM 1451 C C . LEU A 1 181 ? -1.218 17.014 10.344 1.00 89.62 181 LEU A C 1
ATOM 1453 O O . LEU A 1 181 ? -1.728 18.135 10.111 1.00 89.62 181 LEU A O 1
#

pLDDT: mean 72.06, std 25.18, range [33.34, 98.31]

Foldseek 3Di:
DDDDDDDDDDDDDDPPDDDPVVVVPDDPVRVVVVVVVVVVVVVVVVPPDDDDPDPPPPPVPPPPPPDDDDDDDPPPPPDDPVLVVVLVVLVVVCVVPVQALVSLLVNLCSCVPPVVVLVSSLVSLVSSCVSPVLQLVSLLSNLVSCVPPVVNLVSSLVSLVSSCVSPVVDVVSVVSNVVSD